Protein AF-A0A967K3K4-F1 (afdb_monomer_lite)

Structure (mmCIF, N/CA/C/O backbone):
data_AF-A0A967K3K4-F1
#
_entry.id   AF-A0A967K3K4-F1
#
loop_
_atom_site.group_PDB
_atom_site.id
_atom_site.type_symbol
_atom_site.label_atom_id
_atom_site.label_alt_id
_atom_site.label_comp_id
_atom_site.label_asym_id
_atom_site.label_entity_id
_atom_site.label_seq_id
_atom_site.pdbx_PDB_ins_code
_atom_site.Cartn_x
_atom_site.Cartn_y
_atom_site.Cartn_z
_atom_site.occupancy
_atom_site.B_iso_or_equiv
_atom_site.auth_seq_id
_atom_site.auth_comp_id
_atom_site.auth_asym_id
_atom_site.auth_atom_id
_atom_site.pdbx_PDB_model_num
ATOM 1 N N . MET A 1 1 ? -19.265 27.961 59.900 1.00 59.34 1 MET A N 1
ATOM 2 C CA . MET A 1 1 ? -19.741 27.502 58.570 1.00 59.34 1 MET A CA 1
ATOM 3 C C . MET A 1 1 ? -18.994 28.106 57.372 1.00 59.34 1 MET A C 1
ATOM 5 O O . MET A 1 1 ? -18.658 27.351 56.474 1.00 59.34 1 MET A O 1
ATOM 9 N N . ARG A 1 2 ? -18.654 29.409 57.334 1.00 62.19 2 ARG A N 1
ATOM 10 C CA . ARG A 1 2 ? -17.978 30.040 56.168 1.00 62.19 2 ARG A CA 1
ATOM 11 C C . ARG A 1 2 ? -16.604 29.465 55.762 1.00 62.19 2 ARG A C 1
ATOM 13 O O . ARG A 1 2 ? -16.285 29.492 54.579 1.00 62.19 2 ARG A O 1
ATOM 20 N N . LYS A 1 3 ? -15.789 28.961 56.701 1.00 65.38 3 LYS A N 1
ATOM 21 C CA . LYS A 1 3 ? -14.462 28.385 56.381 1.00 65.38 3 LYS A CA 1
ATOM 22 C C . LYS A 1 3 ? -14.560 27.073 55.590 1.00 65.38 3 LYS A C 1
ATOM 24 O O . LYS A 1 3 ? -13.828 26.906 54.624 1.00 65.38 3 LYS A O 1
ATOM 29 N N . ASN A 1 4 ? -15.511 26.206 55.936 1.00 75.56 4 ASN A N 1
ATOM 30 C CA . ASN A 1 4 ? -15.677 24.908 55.270 1.00 75.56 4 ASN A CA 1
ATOM 31 C C . ASN A 1 4 ? -16.223 25.071 53.846 1.00 75.56 4 ASN A C 1
ATOM 33 O O . ASN A 1 4 ? -15.827 24.334 52.955 1.00 75.56 4 ASN A O 1
ATOM 37 N N . PHE A 1 5 ? -17.059 26.088 53.610 1.00 79.62 5 PHE A N 1
ATOM 38 C CA . PHE A 1 5 ? -17.599 26.376 52.280 1.00 79.62 5 PHE A CA 1
ATOM 39 C C . PHE A 1 5 ? -16.513 26.764 51.270 1.00 79.62 5 PHE A C 1
ATOM 41 O O . PHE A 1 5 ? -16.538 26.294 50.139 1.00 79.62 5 PHE A O 1
ATOM 48 N N . LYS A 1 6 ? -15.522 27.571 51.683 1.00 81.44 6 LYS A N 1
ATOM 49 C CA . LYS A 1 6 ? -14.391 27.914 50.809 1.00 81.44 6 LYS A CA 1
ATOM 50 C C . LYS A 1 6 ? -13.585 26.675 50.436 1.00 81.44 6 LYS A C 1
ATOM 52 O O . LYS A 1 6 ? -13.331 26.484 49.263 1.00 81.44 6 LYS A O 1
ATOM 57 N N . ILE A 1 7 ? -13.256 25.823 51.408 1.00 86.38 7 ILE A N 1
ATOM 58 C CA . ILE A 1 7 ? -12.482 24.593 51.172 1.00 86.38 7 ILE A CA 1
ATOM 59 C C . ILE A 1 7 ? -13.212 23.659 50.198 1.00 86.38 7 ILE A C 1
ATOM 61 O O . ILE A 1 7 ? -12.603 23.162 49.256 1.00 86.38 7 ILE A O 1
ATOM 65 N N . ILE A 1 8 ? -14.521 23.472 50.390 1.00 85.69 8 ILE A N 1
ATOM 66 C CA . ILE A 1 8 ? -15.354 22.643 49.511 1.00 85.69 8 ILE A CA 1
ATOM 67 C C . ILE A 1 8 ? -15.387 23.221 48.089 1.00 85.69 8 ILE A C 1
ATOM 69 O O . ILE A 1 8 ? -15.202 22.480 47.128 1.00 85.69 8 ILE A O 1
ATOM 73 N N . LEU A 1 9 ? -15.554 24.540 47.943 1.00 88.25 9 LEU A N 1
ATOM 74 C CA . LEU A 1 9 ? -15.588 25.196 46.635 1.00 88.25 9 LEU A CA 1
ATOM 75 C C . LEU A 1 9 ? -14.245 25.091 45.895 1.00 88.25 9 LEU A C 1
ATOM 77 O O . LEU A 1 9 ? -14.236 24.815 44.698 1.00 88.25 9 LEU A O 1
ATOM 81 N N . THR A 1 10 ? -13.114 25.263 46.589 1.00 88.56 10 THR A N 1
ATOM 82 C CA . THR A 1 10 ? -11.788 25.114 45.970 1.00 88.56 10 THR A CA 1
ATOM 83 C C . THR A 1 10 ? -11.524 23.672 45.541 1.00 88.56 10 THR A C 1
ATOM 85 O O . THR A 1 10 ? -10.972 23.451 44.468 1.00 88.56 10 THR A O 1
ATOM 88 N N . ALA A 1 11 ? -11.940 22.691 46.350 1.00 87.50 11 ALA A N 1
ATOM 89 C CA . ALA A 1 11 ? -11.799 21.275 46.018 1.00 87.50 11 ALA A CA 1
ATOM 90 C C . ALA A 1 11 ? -12.642 20.885 44.793 1.00 87.50 11 ALA A C 1
ATOM 92 O O . ALA A 1 11 ? -12.148 20.193 43.907 1.00 87.50 11 ALA A O 1
ATOM 93 N N . LEU A 1 12 ? -13.879 21.384 44.703 1.00 89.81 12 LEU A N 1
ATOM 94 C CA . LEU A 1 12 ? -14.736 21.203 43.529 1.00 89.81 12 LEU A CA 1
ATOM 95 C C . LEU A 1 12 ? -14.129 21.846 42.281 1.00 89.81 12 LEU A C 1
ATOM 97 O O . LEU A 1 12 ? -14.054 21.190 41.253 1.00 89.81 12 LEU A O 1
ATOM 101 N N . ALA A 1 13 ? -13.635 23.084 42.369 1.00 87.56 13 ALA A N 1
ATOM 102 C CA . ALA A 1 13 ? -12.997 23.751 41.234 1.00 87.56 13 ALA A CA 1
ATOM 103 C C . ALA A 1 13 ? -11.746 23.002 40.740 1.00 87.56 13 ALA A C 1
ATOM 105 O O . ALA A 1 13 ? -11.561 22.852 39.534 1.00 87.56 13 ALA A O 1
ATOM 106 N N . ALA A 1 14 ? -10.917 22.494 41.658 1.00 87.00 14 ALA A N 1
ATOM 107 C CA . ALA A 1 14 ? -9.744 21.694 41.316 1.00 87.00 14 ALA A CA 1
ATOM 108 C C . ALA A 1 14 ? -10.124 20.352 40.670 1.00 87.00 14 ALA A C 1
ATOM 110 O O . ALA A 1 14 ? -9.506 19.958 39.686 1.00 87.00 14 ALA A O 1
ATOM 111 N N . LEU A 1 15 ? -11.162 19.678 41.176 1.00 89.62 15 LEU A N 1
ATOM 112 C CA . LEU A 1 15 ? -11.666 18.432 40.598 1.00 89.62 15 LEU A CA 1
ATOM 113 C C . LEU A 1 15 ? -12.247 18.654 39.195 1.00 89.62 15 LEU A C 1
ATOM 115 O O . LEU A 1 15 ? -11.955 17.882 38.287 1.00 89.62 15 LEU A O 1
ATOM 119 N N . SER A 1 16 ? -13.012 19.729 38.992 1.00 86.38 16 SER A N 1
ATOM 120 C CA . SER A 1 16 ? -13.532 20.109 37.675 1.00 86.38 16 SER A CA 1
ATOM 121 C C . SER A 1 16 ? -12.409 20.398 36.683 1.00 86.38 16 SER A C 1
ATOM 123 O O . SER A 1 16 ? -12.482 19.965 35.536 1.00 86.38 16 SER A O 1
ATOM 125 N N . LEU A 1 17 ? -11.361 21.105 37.123 1.00 82.44 17 LEU A N 1
ATOM 126 C CA . LEU A 1 17 ? -10.195 21.387 36.291 1.00 82.44 17 LEU A CA 1
ATOM 127 C C . LEU A 1 17 ? -9.458 20.095 35.928 1.00 82.44 17 LEU A C 1
ATOM 129 O O . LEU A 1 17 ? -9.108 19.923 34.768 1.00 82.44 17 LEU A O 1
ATOM 133 N N . LEU A 1 18 ? -9.293 19.177 36.888 1.00 81.81 18 LEU A N 1
ATOM 134 C CA . LEU A 1 18 ? -8.675 17.868 36.675 1.00 81.81 18 LEU A CA 1
ATOM 135 C C . LEU A 1 18 ? -9.453 17.053 35.630 1.00 81.81 18 LEU A C 1
ATOM 137 O O . LEU A 1 18 ? -8.866 16.586 34.656 1.00 81.81 18 LEU A O 1
ATOM 141 N N . ILE A 1 19 ? -10.775 16.934 35.790 1.00 76.25 19 ILE A N 1
ATOM 142 C CA . ILE A 1 19 ? -11.654 16.232 34.843 1.00 76.25 19 ILE A CA 1
ATOM 143 C C . ILE A 1 19 ? -11.567 16.871 33.453 1.00 76.25 19 ILE A C 1
ATOM 145 O O . ILE A 1 19 ? -11.459 16.153 32.464 1.00 76.25 19 ILE A O 1
ATOM 149 N N . LEU A 1 20 ? -11.557 18.204 33.367 1.00 71.38 20 LEU A N 1
ATOM 150 C CA . LEU A 1 20 ? -11.421 18.918 32.098 1.00 71.38 20 LEU A CA 1
ATOM 151 C C . LEU A 1 20 ? -10.053 18.667 31.448 1.00 71.38 20 LEU A C 1
ATOM 153 O O . LEU A 1 20 ? -9.991 18.416 30.249 1.00 71.38 20 LEU A O 1
ATOM 157 N N . THR A 1 21 ? -8.961 18.682 32.218 1.00 64.75 21 THR A N 1
ATOM 158 C CA . THR A 1 21 ? -7.630 18.345 31.695 1.00 64.75 21 THR A CA 1
ATOM 159 C C . THR A 1 21 ? -7.550 16.902 31.213 1.00 64.75 21 THR A C 1
ATOM 161 O O . THR A 1 21 ? -7.000 16.680 30.143 1.00 64.75 21 THR A O 1
ATOM 164 N N . PHE A 1 22 ? -8.147 15.939 31.925 1.00 60.28 22 PHE A N 1
ATOM 165 C CA . PHE A 1 22 ? -8.221 14.549 31.465 1.00 60.28 22 PHE A CA 1
ATOM 166 C C . PHE A 1 22 ? -9.076 14.406 30.206 1.00 60.28 22 PHE A C 1
ATOM 168 O O . PHE A 1 22 ? -8.652 13.730 29.278 1.00 60.28 22 PHE A O 1
ATOM 175 N N . ALA A 1 23 ? -10.228 15.076 30.132 1.00 59.78 23 ALA A N 1
ATOM 176 C CA . ALA A 1 23 ? -11.069 15.057 28.940 1.00 59.78 23 ALA A CA 1
ATOM 177 C C . ALA A 1 23 ? -10.320 15.622 27.722 1.00 59.78 23 ALA A C 1
ATOM 179 O O . ALA A 1 23 ? -10.314 14.991 26.675 1.00 59.78 23 ALA A O 1
ATOM 180 N N . ILE A 1 24 ? -9.624 16.755 27.869 1.00 57.91 24 ILE A N 1
ATOM 181 C CA . ILE A 1 24 ? -8.891 17.395 26.765 1.00 57.91 24 ILE A CA 1
ATOM 182 C C . ILE A 1 24 ? -7.644 16.592 26.360 1.00 57.91 24 ILE A C 1
ATOM 184 O O . ILE A 1 24 ? -7.407 16.428 25.166 1.00 57.91 24 ILE A O 1
ATOM 188 N N . TYR A 1 25 ? -6.859 16.075 27.314 1.00 51.91 25 TYR A N 1
ATOM 189 C CA . TYR A 1 25 ? -5.672 15.266 26.999 1.00 51.91 25 TYR A CA 1
ATOM 190 C C . TYR A 1 25 ? -6.033 13.878 26.451 1.00 51.91 25 TYR A C 1
ATOM 192 O O . TYR A 1 25 ? -5.360 13.400 25.543 1.00 51.91 25 TYR A O 1
ATOM 200 N N . SER A 1 26 ? -7.123 13.255 26.918 1.00 51.12 26 SER A N 1
ATOM 201 C CA . SER A 1 26 ? -7.554 11.944 26.402 1.00 51.12 26 SER A CA 1
ATOM 202 C C . SER A 1 26 ? -8.074 11.990 24.965 1.00 51.12 26 SER A C 1
ATOM 204 O O . SER A 1 26 ? -8.126 10.958 24.308 1.00 51.12 26 SER A O 1
ATOM 206 N N . CYS A 1 27 ? -8.434 13.169 24.449 1.00 53.56 27 CYS A N 1
ATOM 207 C CA . CYS A 1 27 ? -8.952 13.294 23.089 1.00 53.56 27 CYS A CA 1
ATOM 208 C C . CYS A 1 27 ? -7.869 13.285 21.998 1.00 53.56 27 CYS A C 1
ATOM 210 O O . CYS A 1 27 ? -8.249 13.324 20.832 1.00 53.56 27 CYS A O 1
ATOM 212 N N . CYS A 1 28 ? -6.565 13.309 22.323 1.00 58.38 28 CYS A N 1
ATOM 213 C CA . CYS A 1 28 ? -5.550 13.662 21.317 1.00 58.38 28 CYS A CA 1
ATOM 214 C C . CYS A 1 28 ? -4.257 12.825 21.288 1.00 58.38 28 CYS A C 1
ATOM 216 O O . CYS A 1 28 ? -3.478 12.994 20.354 1.00 58.38 28 CYS A O 1
ATOM 218 N N . GLU A 1 29 ? -4.000 11.921 22.243 1.00 55.62 29 GLU A N 1
ATOM 219 C CA . GLU A 1 29 ? -2.807 11.048 22.152 1.00 55.62 29 GLU A CA 1
ATOM 220 C C . GLU A 1 29 ? -2.945 9.966 21.063 1.00 55.62 29 GLU A C 1
ATOM 222 O O . GLU A 1 29 ? -1.946 9.555 20.472 1.00 55.62 29 GLU A O 1
ATOM 227 N N . ASP A 1 30 ? -4.182 9.599 20.711 1.00 62.59 30 ASP A N 1
ATOM 228 C CA . ASP A 1 30 ? -4.493 8.562 19.719 1.00 62.59 30 ASP A CA 1
ATOM 229 C C . ASP A 1 30 ? -5.085 9.115 18.413 1.00 62.59 30 ASP A C 1
ATOM 231 O O . ASP A 1 30 ? -5.677 8.372 17.629 1.00 62.59 30 ASP A O 1
ATOM 235 N N . CYS A 1 31 ? -4.943 10.415 18.141 1.00 69.31 31 CYS A N 1
ATOM 236 C CA . CYS A 1 31 ? -5.400 10.952 16.864 1.00 69.31 31 CYS A CA 1
ATOM 237 C C . CYS A 1 31 ? -4.543 10.415 15.705 1.00 69.31 31 CYS A C 1
ATOM 239 O O . CYS A 1 31 ? -3.318 10.332 15.826 1.00 69.31 31 CYS A O 1
ATOM 241 N N . PRO A 1 32 ? -5.145 10.106 14.545 1.00 72.19 32 PRO A N 1
ATOM 242 C CA . PRO A 1 32 ? -4.380 9.790 13.350 1.00 72.19 32 PRO A CA 1
ATOM 243 C C . PRO A 1 32 ? -3.583 11.024 12.905 1.00 72.19 32 PRO A C 1
ATOM 245 O O . PRO A 1 32 ? -4.131 11.994 12.386 1.00 72.19 32 PRO A O 1
ATOM 248 N N . ILE A 1 33 ? -2.270 10.989 13.118 1.00 78.44 33 ILE A N 1
ATOM 249 C CA . ILE A 1 33 ? -1.319 11.978 12.606 1.00 78.44 33 ILE A CA 1
ATOM 250 C C . ILE A 1 33 ? -0.593 11.305 11.450 1.00 78.44 33 ILE A C 1
ATOM 252 O O . ILE A 1 33 ? 0.464 10.719 11.650 1.00 78.44 33 ILE A O 1
ATOM 256 N N . GLY A 1 34 ? -1.158 11.299 10.246 1.00 74.56 34 GLY A N 1
ATOM 257 C CA . GLY A 1 34 ? -0.510 10.574 9.160 1.00 74.56 34 GLY A CA 1
ATOM 258 C C . GLY A 1 34 ? -1.283 10.485 7.858 1.00 74.56 34 GLY A C 1
ATOM 259 O O . GLY A 1 34 ? -2.310 11.145 7.690 1.00 74.56 34 GLY A O 1
ATOM 260 N N . PRO A 1 35 ? -0.758 9.694 6.907 1.00 76.88 35 PRO A N 1
ATOM 261 C CA . PRO A 1 35 ? -1.435 9.404 5.660 1.00 76.88 35 PRO A CA 1
ATOM 262 C C . PRO A 1 35 ? -2.837 8.854 5.907 1.00 76.88 35 PRO A C 1
ATOM 264 O O . PRO A 1 35 ? -3.042 7.900 6.660 1.00 76.88 35 PRO A O 1
ATOM 267 N N . VAL A 1 36 ? -3.792 9.467 5.222 1.00 78.62 36 VAL A N 1
ATOM 268 C CA . VAL A 1 36 ? -5.186 9.044 5.173 1.00 78.62 36 VAL A CA 1
ATOM 269 C C . VAL A 1 36 ? -5.424 8.418 3.807 1.00 78.62 36 VAL A C 1
ATOM 271 O O . VAL A 1 36 ? -4.905 8.902 2.795 1.00 78.62 36 VAL A O 1
ATOM 274 N N . GLN A 1 37 ? -6.194 7.335 3.770 1.00 82.56 37 GLN A N 1
ATOM 275 C CA . GLN A 1 37 ? -6.649 6.732 2.525 1.00 82.56 37 GLN A CA 1
ATOM 276 C C . GLN A 1 37 ? -7.287 7.808 1.632 1.00 82.56 37 GLN A C 1
ATOM 278 O O . GLN A 1 37 ? -8.204 8.517 2.039 1.00 82.56 37 GLN A O 1
ATOM 283 N N . SER A 1 38 ? -6.814 7.924 0.390 1.00 71.31 38 SER A N 1
ATOM 284 C CA . SER A 1 38 ? -7.228 9.019 -0.503 1.00 71.31 38 SER A CA 1
ATOM 285 C C . SER A 1 38 ? -8.720 9.009 -0.869 1.00 71.31 38 SER A C 1
ATOM 287 O O . SER A 1 38 ? -9.260 10.036 -1.284 1.00 71.31 38 SER A O 1
ATOM 289 N N . ARG A 1 39 ? -9.389 7.856 -0.747 1.00 76.62 39 ARG A N 1
ATOM 290 C CA . ARG A 1 39 ? -10.807 7.668 -1.068 1.00 76.62 39 ARG A CA 1
ATOM 291 C C . ARG A 1 39 ? -11.447 6.709 -0.066 1.00 76.62 39 ARG A C 1
ATOM 293 O O . ARG A 1 39 ? -11.032 5.557 -0.058 1.00 76.62 39 ARG A O 1
ATOM 300 N N . PRO A 1 40 ? -12.456 7.130 0.716 1.00 80.25 40 PRO A N 1
ATOM 301 C CA . PRO A 1 40 ? -13.195 6.225 1.589 1.00 80.25 40 PRO A CA 1
ATOM 302 C C . PRO A 1 40 ? -13.800 5.046 0.818 1.00 80.25 40 PRO A C 1
ATOM 304 O O . PRO A 1 40 ? -14.310 5.206 -0.295 1.00 80.25 40 PRO A O 1
ATOM 307 N N . TYR A 1 41 ? -13.782 3.864 1.424 1.00 84.00 41 TYR A N 1
ATOM 308 C CA . TYR A 1 41 ? -14.389 2.653 0.888 1.00 84.00 41 TYR A CA 1
ATOM 309 C C . TYR A 1 41 ? -15.709 2.350 1.600 1.00 84.00 41 TYR A C 1
ATOM 311 O O . TYR A 1 41 ? -15.705 1.940 2.755 1.00 84.00 41 TYR A O 1
ATOM 319 N N . LYS A 1 42 ? -16.846 2.510 0.906 1.00 87.25 42 LYS A N 1
ATOM 320 C CA . LYS A 1 42 ? -18.193 2.152 1.409 1.00 87.25 42 LYS A CA 1
ATOM 321 C C . LYS A 1 42 ? -18.465 2.618 2.852 1.00 87.25 42 LYS A C 1
ATOM 323 O O . LYS A 1 42 ? -18.883 1.825 3.687 1.00 87.25 42 LYS A O 1
ATOM 328 N N . GLY A 1 43 ? -18.194 3.887 3.140 1.00 89.12 43 GLY A N 1
ATOM 329 C CA . GLY A 1 43 ? -18.401 4.447 4.477 1.00 89.12 43 GLY A CA 1
ATOM 330 C C . GLY A 1 43 ? -17.209 4.286 5.425 1.00 89.12 43 GLY A C 1
ATOM 331 O O . GLY A 1 43 ? -17.217 4.892 6.487 1.00 89.12 43 GLY A O 1
ATOM 332 N N . TRP A 1 44 ? -16.154 3.564 5.039 1.00 92.81 44 TRP A N 1
ATOM 333 C CA . TRP A 1 44 ? -14.938 3.393 5.836 1.00 92.81 44 TRP A CA 1
ATOM 334 C C . TRP A 1 44 ? -13.797 4.273 5.343 1.00 92.81 44 TRP A C 1
ATOM 336 O O . TRP A 1 44 ? -13.555 4.381 4.141 1.00 92.81 44 TRP A O 1
ATOM 346 N N . LEU A 1 45 ? -13.047 4.838 6.279 1.00 92.88 45 LEU A N 1
ATOM 347 C CA . LEU A 1 45 ? -11.797 5.539 6.036 1.00 92.88 45 LEU A CA 1
ATOM 348 C C . LEU A 1 45 ? -10.702 4.918 6.900 1.00 92.88 45 LEU A C 1
ATOM 350 O O . LEU A 1 45 ? -10.892 4.729 8.099 1.00 92.88 45 LEU A O 1
ATOM 354 N N . TYR A 1 46 ? -9.548 4.639 6.300 1.00 94.75 46 TYR A N 1
ATOM 355 C CA . TYR A 1 46 ? -8.379 4.170 7.042 1.00 94.75 46 TYR A CA 1
ATOM 356 C C . TYR A 1 46 ? -7.331 5.270 7.146 1.00 94.75 46 TYR A C 1
ATOM 358 O O . TYR A 1 46 ? -7.094 6.025 6.197 1.00 94.75 46 TYR A O 1
ATOM 366 N N . ALA A 1 47 ? -6.691 5.352 8.304 1.00 93.88 47 ALA A N 1
ATOM 367 C CA . ALA A 1 47 ? -5.637 6.315 8.581 1.00 93.88 47 ALA A CA 1
ATOM 368 C C . ALA A 1 47 ? -4.516 5.660 9.383 1.00 93.88 47 ALA A C 1
ATOM 370 O O . ALA A 1 47 ? -4.727 4.650 10.054 1.00 93.88 47 ALA A O 1
ATOM 371 N N . THR A 1 48 ? -3.322 6.237 9.327 1.00 93.81 48 THR A N 1
ATOM 372 C CA . THR A 1 48 ? -2.196 5.821 10.168 1.00 93.81 48 THR A CA 1
ATOM 373 C C . THR A 1 48 ? -1.743 6.961 11.066 1.00 93.81 48 THR A C 1
ATOM 375 O O . THR A 1 48 ? -2.008 8.133 10.794 1.00 93.81 48 THR A O 1
ATOM 378 N N . ASN A 1 49 ? -1.040 6.618 12.140 1.00 91.00 49 ASN A N 1
ATOM 379 C CA . ASN A 1 49 ? -0.308 7.584 12.945 1.00 91.00 49 ASN A CA 1
ATOM 380 C C . ASN A 1 49 ? 1.198 7.354 12.772 1.00 91.00 49 ASN A C 1
ATOM 382 O O . ASN A 1 49 ? 1.737 6.297 13.102 1.00 91.00 49 ASN A O 1
ATOM 386 N N . ILE A 1 50 ? 1.871 8.370 12.229 1.00 88.88 50 ILE A N 1
ATOM 387 C CA . ILE A 1 50 ? 3.297 8.351 11.893 1.00 88.88 50 ILE A CA 1
ATOM 388 C C . ILE A 1 50 ? 4.212 8.340 13.115 1.00 88.88 50 ILE A C 1
ATOM 390 O O . ILE A 1 50 ? 5.404 8.096 12.968 1.00 88.88 50 ILE A O 1
ATOM 394 N N . GLN A 1 51 ? 3.685 8.656 14.298 1.00 86.12 51 GLN A N 1
ATOM 395 C CA . GLN A 1 51 ? 4.459 8.756 15.533 1.00 86.12 51 GLN A CA 1
ATOM 396 C C . GLN A 1 51 ? 4.506 7.435 16.301 1.00 86.12 51 GLN A C 1
ATOM 398 O O . GLN A 1 51 ? 5.455 7.194 17.041 1.00 86.12 51 GLN A O 1
ATOM 403 N N . ASN A 1 52 ? 3.476 6.597 16.165 1.00 86.69 52 ASN A N 1
ATOM 404 C CA . ASN A 1 52 ? 3.297 5.411 17.006 1.00 86.69 52 ASN A CA 1
ATOM 405 C C . ASN A 1 52 ? 2.829 4.160 16.231 1.00 86.69 52 ASN A C 1
ATOM 407 O O . ASN A 1 52 ? 2.510 3.143 16.849 1.00 86.69 52 ASN A O 1
ATOM 411 N N . ASN A 1 53 ? 2.818 4.215 14.894 1.00 90.75 53 ASN A N 1
ATOM 412 C CA . ASN A 1 53 ? 2.530 3.104 13.981 1.00 90.75 53 ASN A CA 1
ATOM 413 C C . ASN A 1 53 ? 1.154 2.442 14.168 1.00 90.75 53 ASN A C 1
ATOM 415 O O . ASN A 1 53 ? 0.980 1.262 13.835 1.00 90.75 53 ASN A O 1
ATOM 419 N N . TRP A 1 54 ? 0.180 3.183 14.691 1.00 93.50 54 TRP A N 1
ATOM 420 C CA . TRP A 1 54 ? -1.206 2.735 14.745 1.00 93.50 54 TRP A CA 1
ATOM 421 C C . TRP A 1 54 ? -1.887 2.857 13.384 1.00 93.50 54 TRP A C 1
ATOM 423 O O . TRP A 1 54 ? -1.606 3.775 12.608 1.00 93.50 54 TRP A O 1
ATOM 433 N N . VAL A 1 55 ? -2.801 1.927 13.121 1.00 95.00 55 VAL A N 1
ATOM 434 C CA . VAL A 1 55 ? -3.723 1.930 11.984 1.00 95.00 55 VAL A CA 1
ATOM 435 C C . VAL A 1 55 ? -5.134 2.062 12.540 1.00 95.00 55 VAL A C 1
ATOM 437 O O . VAL A 1 55 ? -5.502 1.342 13.465 1.00 95.00 55 VAL A O 1
ATOM 440 N N . TYR A 1 56 ? -5.914 2.977 11.980 1.00 94.44 56 TYR A N 1
ATOM 441 C CA . TYR A 1 56 ? -7.256 3.321 12.434 1.00 94.44 56 TYR A CA 1
ATOM 442 C C . TYR A 1 56 ? -8.266 3.022 11.336 1.00 94.44 56 TYR A C 1
ATOM 444 O O . TYR A 1 56 ? -8.011 3.311 10.164 1.00 94.44 56 TYR A O 1
ATOM 452 N N . LYS A 1 57 ? -9.426 2.507 11.735 1.00 94.69 57 LYS A N 1
ATOM 453 C CA . LYS A 1 57 ? -10.614 2.323 10.906 1.00 94.69 57 LYS A CA 1
ATOM 454 C C . LYS A 1 57 ? -11.708 3.252 11.414 1.00 94.69 57 LYS A C 1
ATOM 456 O O . LYS A 1 57 ? -12.166 3.136 12.550 1.00 94.69 57 LYS A O 1
ATOM 461 N N . ILE A 1 58 ? -12.112 4.184 10.567 1.00 92.94 58 ILE A N 1
ATOM 462 C CA . ILE A 1 58 ? -13.043 5.263 10.887 1.00 92.94 58 ILE A CA 1
ATOM 463 C C . ILE A 1 58 ? -14.316 5.054 10.073 1.00 92.94 58 ILE A C 1
ATOM 465 O O . ILE A 1 58 ? -14.252 4.841 8.860 1.00 92.94 58 ILE A O 1
ATOM 469 N N . ASP A 1 59 ? -15.463 5.125 10.736 1.00 92.50 59 ASP A N 1
ATOM 470 C CA . ASP A 1 59 ? -16.762 5.203 10.078 1.00 92.50 59 ASP A CA 1
ATOM 471 C C . ASP A 1 59 ? -17.043 6.660 9.704 1.00 92.50 59 ASP A C 1
ATOM 473 O O . ASP A 1 59 ? -17.095 7.548 10.556 1.00 92.50 59 ASP A O 1
ATOM 477 N N . THR A 1 60 ? -17.193 6.903 8.407 1.00 91.50 60 THR A N 1
ATOM 478 C CA . THR A 1 60 ? -17.425 8.230 7.828 1.00 91.50 60 THR A CA 1
ATOM 479 C C . THR A 1 60 ? -18.885 8.673 7.878 1.00 91.50 60 THR A C 1
ATOM 481 O O . THR A 1 60 ? -19.145 9.858 7.685 1.00 91.50 60 THR A O 1
ATOM 484 N N . GLU A 1 61 ? -19.840 7.776 8.142 1.00 91.94 61 GLU A N 1
ATOM 485 C CA . GLU A 1 61 ? -21.248 8.150 8.324 1.00 91.94 61 GLU A CA 1
ATOM 486 C C . GLU A 1 61 ? -21.473 8.802 9.691 1.00 91.94 61 GLU A C 1
ATOM 488 O O . GLU A 1 61 ? -22.231 9.767 9.803 1.00 91.94 61 GLU A O 1
ATOM 493 N N . ILE A 1 62 ? -20.789 8.293 10.719 1.00 91.62 62 ILE A N 1
ATOM 494 C CA . ILE A 1 62 ? -20.887 8.778 12.106 1.00 91.62 62 ILE A CA 1
ATOM 495 C C . ILE A 1 62 ? -19.648 9.550 12.581 1.00 91.62 62 ILE A C 1
ATOM 497 O O . ILE A 1 62 ? -19.586 9.929 13.750 1.00 91.62 62 ILE A O 1
ATOM 501 N N . ASP A 1 63 ? -18.669 9.762 11.698 1.00 87.31 63 ASP A N 1
ATOM 502 C CA . ASP A 1 63 ? -17.405 10.467 11.967 1.00 87.31 63 ASP A CA 1
ATOM 503 C C . ASP A 1 63 ? -16.712 9.974 13.251 1.00 87.31 63 ASP A C 1
ATOM 505 O O . ASP A 1 63 ? -16.365 10.743 14.147 1.00 87.31 63 ASP A O 1
ATOM 509 N N . SER A 1 64 ? -16.603 8.650 13.396 1.00 87.50 64 SER A N 1
ATOM 510 C CA . SER A 1 64 ? -16.133 8.022 14.635 1.00 87.50 64 SER A CA 1
ATOM 511 C C . SER A 1 64 ? -15.122 6.913 14.376 1.00 87.50 64 SER A C 1
ATOM 513 O O . SER A 1 64 ? -15.244 6.136 13.428 1.00 87.50 64 SER A O 1
ATOM 515 N N . LEU A 1 65 ? -14.128 6.815 15.263 1.00 91.12 65 LEU A N 1
ATOM 516 C CA . LEU A 1 65 ? -13.216 5.677 15.314 1.00 91.12 65 LEU A CA 1
ATOM 517 C C . LEU A 1 65 ? -14.008 4.410 15.661 1.00 91.12 65 LEU A C 1
ATOM 519 O O . LEU A 1 65 ? -14.671 4.365 16.697 1.00 91.12 65 LEU A O 1
ATOM 523 N N . VAL A 1 66 ? -13.920 3.392 14.808 1.00 92.81 66 VAL A N 1
ATOM 524 C CA . VAL A 1 66 ? -14.584 2.098 15.021 1.00 92.81 66 VAL A CA 1
ATOM 525 C C . VAL A 1 66 ? -13.610 1.044 15.510 1.00 92.81 66 VAL A C 1
ATOM 527 O O . VAL A 1 66 ? -13.970 0.252 16.375 1.00 92.81 66 VAL A O 1
ATOM 530 N N . ASP A 1 67 ? -12.390 1.040 14.976 1.00 94.56 67 ASP A N 1
ATOM 531 C CA . ASP A 1 67 ? -11.364 0.083 15.374 1.00 94.56 67 ASP A CA 1
ATOM 532 C C . ASP A 1 67 ? -9.961 0.657 15.176 1.00 94.56 67 ASP A C 1
ATOM 534 O O . ASP A 1 67 ? -9.752 1.576 14.374 1.00 94.56 67 ASP A O 1
ATOM 538 N N . SER A 1 68 ? -8.988 0.111 15.893 1.00 94.31 68 SER A N 1
ATOM 539 C CA . SER A 1 68 ? -7.585 0.443 15.711 1.00 94.31 68 SER A CA 1
ATOM 540 C C . SER A 1 68 ? -6.673 -0.706 16.119 1.00 94.31 68 SER A C 1
ATOM 542 O O . SER A 1 68 ? -6.949 -1.471 17.040 1.00 94.31 68 SER A O 1
ATOM 544 N N . ILE A 1 69 ? -5.531 -0.802 15.444 1.00 95.94 69 ILE A N 1
ATOM 545 C CA . ILE A 1 69 ? -4.499 -1.780 15.769 1.00 95.94 69 ILE A CA 1
ATOM 546 C C . ILE A 1 69 ? -3.135 -1.105 15.837 1.00 95.94 69 ILE A C 1
ATOM 548 O O . ILE A 1 69 ? -2.754 -0.323 14.959 1.00 95.94 69 ILE A O 1
ATOM 552 N N . ASN A 1 70 ? -2.366 -1.428 16.877 1.00 94.19 70 ASN A N 1
ATOM 553 C CA . ASN A 1 70 ? -0.943 -1.139 16.868 1.00 94.19 70 ASN A CA 1
ATOM 554 C C . ASN A 1 70 ? -0.258 -2.159 15.958 1.00 94.19 70 ASN A C 1
ATOM 556 O O . ASN A 1 70 ? -0.373 -3.364 16.171 1.00 94.19 70 ASN A O 1
ATOM 560 N N . SER A 1 71 ? 0.477 -1.689 14.956 1.00 92.62 71 SER A N 1
ATOM 561 C CA . SER A 1 71 ? 1.147 -2.588 14.014 1.00 92.62 71 SER A CA 1
ATOM 562 C C . SER A 1 71 ? 2.227 -3.480 14.655 1.00 92.62 71 SER A C 1
ATOM 564 O O . SER A 1 71 ? 2.685 -4.424 14.017 1.00 92.62 71 SER A O 1
ATOM 566 N N . GLY A 1 72 ? 2.670 -3.209 15.886 1.00 93.25 72 GLY A N 1
ATOM 567 C CA . GLY A 1 72 ? 3.759 -3.943 16.537 1.00 93.25 72 GLY A CA 1
ATOM 568 C C . GLY A 1 72 ? 5.113 -3.742 15.849 1.00 93.25 72 GLY A C 1
ATOM 569 O O . GLY A 1 72 ? 6.046 -4.506 16.087 1.00 93.25 72 GLY A O 1
ATOM 570 N N . ILE A 1 73 ? 5.210 -2.743 14.968 1.00 92.81 73 ILE A N 1
ATOM 571 C CA . ILE A 1 73 ? 6.428 -2.395 14.242 1.00 92.81 73 ILE A CA 1
ATOM 572 C C . ILE A 1 73 ? 7.257 -1.446 15.103 1.00 92.81 73 ILE A C 1
ATOM 574 O O . ILE A 1 73 ? 6.716 -0.561 15.770 1.00 92.81 73 ILE A O 1
ATOM 578 N N . ASP A 1 74 ? 8.576 -1.626 15.053 1.00 92.06 74 ASP A N 1
ATOM 579 C CA . ASP A 1 74 ? 9.538 -0.768 15.735 1.00 92.06 74 ASP A CA 1
ATOM 580 C C . ASP A 1 74 ? 9.261 0.733 15.461 1.00 92.06 74 ASP A C 1
ATOM 582 O O . ASP A 1 74 ? 9.005 1.109 14.311 1.00 92.06 74 ASP A O 1
ATOM 586 N N . PRO A 1 75 ? 9.323 1.614 16.480 1.00 90.50 75 PRO A N 1
ATOM 587 C CA . PRO A 1 75 ? 9.035 3.044 16.325 1.00 90.50 75 PRO A CA 1
ATOM 588 C C . PRO A 1 75 ? 9.936 3.796 15.334 1.00 90.50 75 PRO A C 1
ATOM 590 O O . PRO A 1 75 ? 9.630 4.928 14.974 1.00 90.50 75 PRO A O 1
ATOM 593 N N . SER A 1 76 ? 11.056 3.211 14.896 1.00 91.75 76 SER A N 1
ATOM 594 C CA . SER A 1 76 ? 11.901 3.780 13.837 1.00 91.75 76 SER A CA 1
ATOM 595 C C . SER A 1 76 ? 11.284 3.691 12.440 1.00 91.75 76 SER A C 1
ATOM 597 O O . SER A 1 76 ? 11.793 4.330 11.515 1.00 91.75 76 SER A O 1
ATOM 599 N N . TYR A 1 77 ? 10.215 2.910 12.270 1.00 94.06 77 TYR A N 1
ATOM 600 C CA . TYR A 1 77 ? 9.439 2.884 11.039 1.00 94.06 77 TYR A CA 1
ATOM 601 C C . TYR A 1 77 ? 8.400 3.992 11.022 1.00 94.06 77 TYR A C 1
ATOM 603 O O . TYR A 1 77 ? 7.853 4.383 12.046 1.00 94.06 77 TYR A O 1
ATOM 611 N N . THR A 1 78 ? 8.098 4.457 9.819 1.00 92.94 78 THR A N 1
ATOM 612 C CA . THR A 1 78 ? 7.044 5.420 9.542 1.00 92.94 78 THR A CA 1
ATOM 613 C C . THR A 1 78 ? 6.072 4.810 8.527 1.00 92.94 78 THR A C 1
ATOM 615 O O . THR A 1 78 ? 6.523 4.324 7.485 1.00 92.94 78 THR A O 1
ATOM 618 N N . PRO A 1 79 ? 4.754 4.803 8.791 1.00 94.19 79 PRO A N 1
ATOM 619 C CA . PRO A 1 79 ? 3.754 4.416 7.809 1.00 94.19 79 PRO A CA 1
ATOM 620 C C . PRO A 1 79 ? 3.667 5.445 6.673 1.00 94.19 79 PRO A C 1
ATOM 622 O O . PRO A 1 79 ? 3.761 6.655 6.888 1.00 94.19 79 PRO A O 1
ATOM 625 N N . GLY A 1 80 ? 3.479 4.960 5.450 1.00 90.56 80 GLY A N 1
ATOM 626 C CA . GLY A 1 80 ? 3.267 5.764 4.249 1.00 90.56 80 GLY A CA 1
ATOM 627 C C . GLY A 1 80 ? 1.820 5.714 3.747 1.00 90.56 80 GLY A C 1
ATOM 628 O O . GLY A 1 80 ? 0.878 5.487 4.502 1.00 90.56 80 GLY A O 1
ATOM 629 N N . SER A 1 81 ? 1.635 5.965 2.449 1.00 88.44 81 SER A N 1
ATOM 630 C CA . SER A 1 81 ? 0.313 6.060 1.817 1.00 88.44 81 SER A CA 1
ATOM 631 C C . SER A 1 81 ? -0.460 4.744 1.854 1.00 88.44 81 SER A C 1
ATOM 633 O O . SER A 1 81 ? 0.034 3.727 1.377 1.00 88.44 81 SER A O 1
ATOM 635 N N . ILE A 1 82 ? -1.694 4.804 2.340 1.00 92.25 82 ILE A N 1
ATOM 636 C CA . ILE A 1 82 ? -2.595 3.661 2.481 1.00 92.25 82 ILE A CA 1
ATOM 637 C C . ILE A 1 82 ? -3.400 3.455 1.197 1.00 92.25 82 ILE A C 1
ATOM 639 O O . ILE A 1 82 ? -3.881 4.432 0.613 1.00 92.25 82 ILE A O 1
ATOM 643 N N . ASP A 1 83 ? -3.624 2.197 0.819 1.00 94.31 83 ASP A N 1
ATOM 644 C CA . ASP A 1 83 ? -4.611 1.836 -0.198 1.00 94.31 83 ASP A CA 1
ATOM 645 C C . ASP A 1 83 ? -5.487 0.655 0.241 1.00 94.31 83 ASP A C 1
ATOM 647 O O . ASP A 1 83 ? -5.076 -0.167 1.061 1.00 94.31 83 ASP A O 1
ATOM 651 N N . VAL A 1 84 ? -6.707 0.578 -0.289 1.00 95.31 84 VAL A N 1
ATOM 652 C CA . VAL A 1 84 ? -7.686 -0.469 0.040 1.00 95.31 84 VAL A CA 1
ATOM 653 C C . VAL A 1 84 ? -8.215 -1.079 -1.245 1.00 95.31 84 VAL A C 1
ATOM 655 O O . VAL A 1 84 ? -8.633 -0.377 -2.163 1.00 95.31 84 VAL A O 1
ATOM 658 N N . SER A 1 85 ? -8.215 -2.404 -1.286 1.00 94.88 85 SER A N 1
ATOM 659 C CA . SER A 1 85 ? -8.797 -3.193 -2.371 1.00 94.88 85 SER A CA 1
ATOM 660 C C . SER A 1 85 ? -10.265 -2.839 -2.633 1.00 94.88 85 SER A C 1
ATOM 662 O O . SER A 1 85 ? -11.023 -2.484 -1.732 1.00 94.88 85 SER A O 1
ATOM 664 N N . GLN A 1 86 ? -10.696 -2.960 -3.890 1.00 90.00 86 GLN A N 1
ATOM 665 C CA . GLN A 1 86 ? -12.050 -2.577 -4.300 1.00 90.00 86 GLN A CA 1
ATOM 666 C C . GLN A 1 86 ? -13.151 -3.440 -3.661 1.00 90.00 86 GLN A C 1
ATOM 668 O O . GLN A 1 86 ? -14.290 -2.995 -3.529 1.00 90.00 86 GLN A O 1
ATOM 673 N N . ASP A 1 87 ? -12.847 -4.680 -3.293 1.00 92.00 87 ASP A N 1
ATOM 674 C CA . ASP A 1 87 ? -13.768 -5.542 -2.551 1.00 92.00 87 ASP A CA 1
ATOM 675 C C . ASP A 1 87 ? -13.770 -5.235 -1.043 1.00 92.00 87 ASP A C 1
ATOM 677 O O . ASP A 1 87 ? -14.718 -5.594 -0.339 1.00 92.00 87 ASP A O 1
ATOM 681 N N . GLY A 1 88 ? -12.796 -4.460 -0.559 1.00 92.50 88 GLY A N 1
ATOM 682 C CA . GLY A 1 88 ? -12.654 -4.083 0.839 1.00 92.50 88 GLY A CA 1
ATOM 683 C C . GLY A 1 88 ? -12.199 -5.224 1.731 1.00 92.50 88 GLY A C 1
ATOM 684 O O . GLY A 1 88 ? -12.493 -5.180 2.927 1.00 92.50 88 GLY A O 1
ATOM 685 N N . HIS A 1 89 ? -11.552 -6.245 1.165 1.00 95.00 89 HIS A N 1
ATOM 686 C CA . HIS A 1 89 ? -10.963 -7.343 1.929 1.00 95.00 89 HIS A CA 1
ATOM 687 C C . HIS A 1 89 ? -9.540 -7.026 2.385 1.00 95.00 89 HIS A C 1
ATOM 689 O O . HIS A 1 89 ? -9.148 -7.410 3.479 1.00 95.00 89 HIS A O 1
ATOM 695 N N . TYR A 1 90 ? -8.790 -6.269 1.591 1.00 97.31 90 TYR A N 1
ATOM 696 C CA . TYR A 1 90 ? -7.381 -5.968 1.832 1.00 97.31 90 TYR A CA 1
ATOM 697 C C . TYR A 1 90 ? -7.123 -4.480 2.026 1.00 97.31 90 TYR A C 1
ATOM 699 O O . TYR A 1 90 ? -7.597 -3.651 1.243 1.00 97.31 90 TYR A O 1
ATOM 707 N N . LEU A 1 91 ? -6.306 -4.178 3.028 1.00 96.81 91 LEU A N 1
ATOM 708 C CA . LEU A 1 91 ? -5.745 -2.869 3.341 1.00 96.81 91 LEU A CA 1
ATOM 709 C C . LEU A 1 91 ? -4.219 -2.975 3.244 1.00 96.81 91 LEU A C 1
ATOM 711 O O . LEU A 1 91 ? -3.616 -3.807 3.915 1.00 96.81 91 LEU A O 1
ATOM 715 N N . ALA A 1 92 ? -3.590 -2.140 2.424 1.00 96.88 92 ALA A N 1
ATOM 716 C CA . ALA A 1 92 ? -2.143 -2.108 2.255 1.00 96.88 92 ALA A CA 1
ATOM 717 C C . ALA A 1 92 ? -1.560 -0.857 2.915 1.00 96.88 92 ALA A C 1
ATOM 719 O O . ALA A 1 92 ? -1.927 0.268 2.566 1.00 96.88 92 ALA A O 1
ATOM 720 N N . VAL A 1 93 ? -0.622 -1.056 3.840 1.00 96.50 93 VAL A N 1
ATOM 721 C CA . VAL A 1 93 ? 0.081 0.019 4.548 1.00 96.50 93 VAL A CA 1
ATOM 722 C C . VAL A 1 93 ? 1.588 -0.153 4.345 1.00 96.50 93 VAL A C 1
ATOM 724 O O . VAL A 1 93 ? 2.164 -1.132 4.823 1.00 96.50 93 VAL A O 1
ATOM 727 N N . PRO A 1 94 ? 2.258 0.758 3.624 1.00 95.69 94 PRO A N 1
ATOM 728 C CA . PRO A 1 94 ? 3.706 0.753 3.521 1.00 95.69 94 PRO A CA 1
ATOM 729 C C . PRO A 1 94 ? 4.328 1.268 4.813 1.00 95.69 94 PRO A C 1
ATOM 731 O O . PRO A 1 94 ? 3.830 2.216 5.409 1.00 95.69 94 PRO A O 1
ATOM 734 N N . TYR A 1 95 ? 5.455 0.691 5.197 1.00 95.31 95 TYR A N 1
ATOM 735 C CA . TYR A 1 95 ? 6.296 1.127 6.301 1.00 95.31 95 TYR A CA 1
ATOM 736 C C . TYR A 1 95 ? 7.719 1.305 5.796 1.00 95.31 95 TYR A C 1
ATOM 738 O O . TYR A 1 95 ? 8.193 0.535 4.960 1.00 95.31 95 TYR A O 1
ATOM 746 N N . TYR A 1 96 ? 8.415 2.318 6.301 1.00 93.31 96 TYR A N 1
ATOM 747 C CA . TYR A 1 96 ? 9.811 2.566 5.957 1.00 93.31 96 TYR A CA 1
ATOM 748 C C . TYR A 1 96 ? 10.599 3.082 7.153 1.00 93.31 96 TYR A C 1
ATOM 750 O O . TYR A 1 96 ? 10.083 3.857 7.950 1.00 93.31 96 TYR A O 1
ATOM 758 N N . SER A 1 97 ? 11.867 2.699 7.245 1.00 93.50 97 SER A N 1
ATOM 759 C CA . SER A 1 97 ? 12.806 3.191 8.246 1.00 93.50 97 SER A CA 1
ATOM 760 C C . SER A 1 97 ? 14.031 3.759 7.539 1.00 93.50 97 SER A C 1
ATOM 762 O O . SER A 1 97 ? 14.798 3.033 6.905 1.00 93.50 97 SER A O 1
ATOM 764 N N . ILE A 1 98 ? 14.219 5.079 7.633 1.00 89.19 98 ILE A N 1
ATOM 765 C CA . ILE A 1 98 ? 15.420 5.743 7.100 1.00 89.19 98 ILE A CA 1
ATOM 766 C C . ILE A 1 98 ? 16.683 5.249 7.827 1.00 89.19 98 ILE A C 1
ATOM 768 O O . ILE A 1 98 ? 17.642 4.908 7.134 1.00 89.19 98 ILE A O 1
ATOM 772 N N . PRO A 1 99 ? 16.713 5.149 9.177 1.00 92.94 99 PRO A N 1
ATOM 773 C CA . PRO A 1 99 ? 17.897 4.669 9.892 1.00 92.94 99 PRO A CA 1
ATOM 774 C C . PRO A 1 99 ? 18.305 3.239 9.526 1.00 92.94 99 PRO A C 1
ATOM 776 O O . PRO A 1 99 ? 19.497 2.944 9.478 1.00 92.94 99 PRO A O 1
ATOM 779 N N . LEU A 1 100 ? 17.332 2.362 9.264 1.00 92.56 100 LEU A N 1
ATOM 780 C CA . LEU A 1 100 ? 17.583 0.956 8.932 1.00 92.56 100 LEU A CA 1
ATOM 781 C C . LEU A 1 100 ? 17.711 0.710 7.422 1.00 92.56 100 LEU A C 1
ATOM 783 O O . LEU A 1 100 ? 18.112 -0.376 7.015 1.00 92.56 100 LEU A O 1
ATOM 787 N N . ASN A 1 101 ? 17.384 1.709 6.592 1.00 89.81 101 ASN A N 1
ATOM 788 C CA . ASN A 1 101 ? 17.225 1.573 5.142 1.00 89.81 101 ASN A CA 1
ATOM 789 C C . ASN A 1 101 ? 16.315 0.389 4.751 1.00 89.81 101 ASN A C 1
ATOM 791 O O . ASN A 1 101 ? 16.532 -0.271 3.733 1.00 89.81 101 ASN A O 1
ATOM 795 N N . ASP A 1 102 ? 15.288 0.138 5.561 1.00 92.38 102 ASP A N 1
ATOM 796 C CA . ASP A 1 102 ? 14.348 -0.966 5.382 1.00 92.38 102 ASP A CA 1
ATOM 797 C C . ASP A 1 102 ? 12.947 -0.443 5.059 1.00 92.38 102 ASP A C 1
ATOM 799 O O . ASP A 1 102 ? 12.589 0.697 5.379 1.00 92.38 102 ASP A O 1
ATOM 803 N N . LYS A 1 103 ? 12.162 -1.261 4.364 1.00 92.56 103 LYS A N 1
ATOM 804 C CA . LYS A 1 103 ? 10.793 -0.954 3.964 1.00 92.56 103 LYS A CA 1
ATOM 805 C C . LYS A 1 103 ? 10.018 -2.232 3.641 1.00 92.56 103 LYS A C 1
ATOM 807 O O . LYS A 1 103 ? 10.559 -3.218 3.134 1.00 92.56 103 LYS A O 1
ATOM 812 N N . PHE A 1 104 ? 8.714 -2.157 3.795 1.00 95.75 104 PHE A N 1
ATOM 813 C CA . PHE A 1 104 ? 7.809 -3.208 3.360 1.00 95.75 104 PHE A CA 1
ATOM 814 C C . PHE A 1 104 ? 6.403 -2.644 3.219 1.00 95.75 104 PHE A C 1
ATOM 816 O O . PHE A 1 104 ? 6.104 -1.553 3.696 1.00 95.75 104 PHE A O 1
ATOM 823 N N . VAL A 1 105 ? 5.528 -3.394 2.566 1.00 96.50 105 VAL A N 1
ATOM 824 C CA . VAL A 1 105 ? 4.086 -3.166 2.592 1.00 96.50 105 VAL A CA 1
ATOM 825 C C . VAL A 1 105 ? 3.466 -4.258 3.436 1.00 96.50 105 VAL A C 1
ATOM 827 O O . VAL A 1 105 ? 3.580 -5.431 3.094 1.00 96.50 105 VAL A O 1
ATOM 830 N N . ARG A 1 106 ? 2.785 -3.878 4.511 1.00 97.62 106 ARG A N 1
ATOM 831 C CA . ARG A 1 106 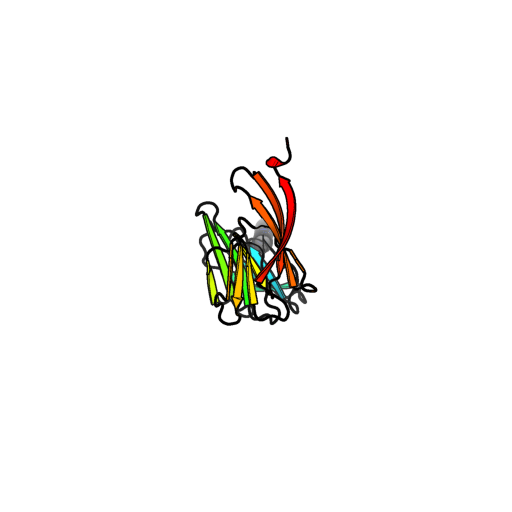? 1.953 -4.795 5.275 1.00 97.62 106 ARG A CA 1
ATOM 832 C C . ARG A 1 106 ? 0.554 -4.830 4.697 1.00 97.62 106 ARG A C 1
ATOM 834 O O . ARG A 1 106 ? -0.057 -3.784 4.473 1.00 97.62 106 ARG A O 1
ATOM 841 N N . ILE A 1 107 ? 0.051 -6.034 4.489 1.00 98.00 107 ILE A N 1
ATOM 842 C CA . ILE A 1 107 ? -1.330 -6.286 4.120 1.00 98.00 107 ILE A CA 1
ATOM 843 C C . ILE A 1 107 ? -2.096 -6.706 5.365 1.00 98.00 107 ILE A C 1
ATOM 845 O O . ILE A 1 107 ? -1.689 -7.626 6.077 1.00 98.00 107 ILE A O 1
ATOM 849 N N . TYR A 1 108 ? -3.224 -6.049 5.580 1.00 98.00 108 TYR A N 1
ATOM 850 C CA . TYR A 1 108 ? -4.195 -6.361 6.612 1.00 98.00 108 TYR A CA 1
ATOM 851 C C . TYR A 1 108 ? -5.496 -6.857 5.985 1.00 98.00 108 TYR A C 1
ATOM 853 O O . TYR A 1 108 ? -5.851 -6.438 4.876 1.00 98.00 108 TYR A O 1
ATOM 861 N N . ASP A 1 109 ? -6.238 -7.681 6.721 1.00 97.62 109 ASP A N 1
ATOM 862 C CA . ASP A 1 109 ? -7.674 -7.809 6.506 1.00 97.62 109 ASP A CA 1
ATOM 863 C C . ASP A 1 109 ? -8.310 -6.460 6.853 1.00 97.62 109 ASP A C 1
ATOM 865 O O . ASP A 1 109 ? -8.163 -5.950 7.962 1.00 97.62 109 ASP A O 1
ATOM 869 N N . ALA A 1 110 ? -8.973 -5.824 5.893 1.00 95.81 110 ALA A N 1
ATOM 870 C CA . ALA A 1 110 ? -9.502 -4.479 6.102 1.00 95.81 110 ALA A CA 1
ATOM 871 C C . ALA A 1 110 ? -10.679 -4.461 7.098 1.00 95.81 110 ALA A C 1
ATOM 873 O O . ALA A 1 110 ? -10.999 -3.416 7.668 1.00 95.81 110 ALA A O 1
ATOM 874 N N . GLN A 1 111 ? -11.342 -5.598 7.332 1.00 94.25 111 GLN A N 1
ATOM 875 C CA . GLN A 1 111 ? -12.465 -5.668 8.256 1.00 94.25 111 GLN A CA 1
ATOM 876 C C . GLN A 1 111 ? -12.016 -5.844 9.699 1.00 94.25 111 GLN A C 1
ATOM 878 O O . GLN A 1 111 ? -12.493 -5.076 10.536 1.00 94.25 111 GLN A O 1
ATOM 883 N N . SER A 1 112 ? -11.130 -6.804 9.963 1.00 96.06 112 SER A N 1
ATOM 884 C CA . SER A 1 112 ? -10.639 -7.147 11.304 1.00 96.06 112 SER A CA 1
ATOM 885 C C . SER A 1 112 ? -9.324 -6.467 11.687 1.00 96.06 112 SER A C 1
ATOM 887 O O . SER A 1 112 ? -8.903 -6.584 12.833 1.00 96.06 112 SER A O 1
ATOM 889 N N . LEU A 1 113 ? -8.653 -5.803 10.739 1.00 96.31 113 LEU A N 1
ATOM 890 C CA . LEU A 1 113 ? -7.292 -5.274 10.885 1.00 96.31 113 LEU A CA 1
ATOM 891 C C . LEU A 1 113 ? -6.250 -6.343 11.265 1.00 96.31 113 LEU A C 1
ATOM 893 O O . LEU A 1 113 ? -5.156 -6.009 11.719 1.00 96.31 113 LEU A O 1
ATOM 897 N N . GLU A 1 114 ? -6.544 -7.628 11.055 1.00 97.00 114 GLU A N 1
ATOM 898 C CA . GLU A 1 114 ? -5.573 -8.703 11.255 1.00 97.00 114 GLU A CA 1
ATOM 899 C C . GLU A 1 114 ? -4.483 -8.658 10.181 1.00 97.00 114 GLU A C 1
ATOM 901 O O . GLU A 1 114 ? -4.743 -8.392 9.008 1.00 97.00 114 GLU A O 1
ATOM 906 N N . ILE A 1 115 ? -3.240 -8.930 10.576 1.00 97.50 115 ILE A N 1
ATOM 907 C CA . ILE A 1 115 ? -2.099 -8.953 9.656 1.00 97.50 115 ILE A CA 1
ATOM 908 C C . ILE A 1 115 ? -2.178 -10.214 8.791 1.00 97.50 115 ILE A C 1
ATOM 910 O O . ILE A 1 115 ? -2.219 -11.324 9.317 1.00 97.50 115 ILE A O 1
ATOM 914 N N . ILE A 1 116 ? -2.132 -10.041 7.469 1.00 97.88 116 ILE A N 1
ATOM 915 C CA . ILE A 1 116 ? -2.127 -11.137 6.492 1.00 97.88 116 ILE A CA 1
ATOM 916 C C . ILE A 1 116 ? -0.694 -11.471 6.070 1.00 97.88 116 ILE A C 1
ATOM 918 O O . ILE A 1 116 ? -0.261 -12.615 6.199 1.00 97.88 116 ILE A O 1
ATOM 922 N N . ILE A 1 117 ? 0.046 -10.490 5.542 1.00 97.62 117 ILE A N 1
ATOM 923 C CA . ILE A 1 117 ? 1.404 -10.696 5.018 1.00 97.62 117 ILE A CA 1
ATOM 924 C C . ILE A 1 117 ? 2.207 -9.392 4.992 1.00 97.62 117 ILE A C 1
ATOM 926 O O . ILE A 1 117 ? 1.648 -8.317 4.781 1.00 97.62 117 ILE A O 1
ATOM 930 N N . ASP A 1 118 ? 3.527 -9.508 5.139 1.00 96.94 118 ASP A N 1
ATOM 931 C CA . ASP A 1 118 ? 4.485 -8.439 4.857 1.00 96.94 118 ASP A CA 1
ATOM 932 C C . ASP A 1 118 ? 5.181 -8.688 3.514 1.00 96.94 118 ASP A C 1
ATOM 934 O O . ASP A 1 118 ? 5.794 -9.732 3.287 1.00 96.94 118 ASP A O 1
ATOM 938 N N . ILE A 1 119 ? 5.098 -7.708 2.616 1.00 95.50 119 ILE A N 1
ATOM 939 C CA . ILE A 1 119 ? 5.721 -7.723 1.294 1.00 95.50 119 ILE A CA 1
ATOM 940 C C . ILE A 1 119 ? 6.945 -6.797 1.327 1.00 95.50 119 ILE A C 1
ATOM 942 O O . ILE A 1 119 ? 6.819 -5.571 1.305 1.00 95.50 119 ILE A O 1
ATOM 946 N N . ALA A 1 120 ? 8.140 -7.383 1.388 1.00 93.12 120 ALA A N 1
ATOM 947 C CA . ALA A 1 120 ? 9.400 -6.654 1.542 1.00 93.12 120 ALA A CA 1
ATOM 948 C C . ALA A 1 120 ? 9.746 -5.760 0.340 1.00 93.12 120 ALA A C 1
ATOM 950 O O . ALA A 1 120 ? 9.406 -6.081 -0.790 1.00 93.12 120 ALA A O 1
ATOM 951 N N . ASP A 1 121 ? 10.510 -4.691 0.571 1.00 85.31 121 ASP A N 1
ATOM 952 C CA . ASP A 1 121 ? 11.181 -3.871 -0.448 1.00 85.31 121 ASP A CA 1
ATOM 953 C C . ASP A 1 121 ? 10.348 -2.863 -1.272 1.00 85.31 121 ASP A C 1
ATOM 955 O O . ASP A 1 121 ? 10.907 -2.184 -2.150 1.00 85.31 121 ASP A O 1
ATOM 959 N N . TYR A 1 122 ? 9.079 -2.629 -0.922 1.00 84.75 122 TYR A N 1
ATOM 960 C CA . TYR A 1 122 ? 8.180 -1.692 -1.622 1.00 84.75 122 TYR A CA 1
ATOM 961 C C . TYR A 1 122 ? 7.734 -0.496 -0.781 1.00 84.75 122 TYR A C 1
ATOM 963 O O . TYR A 1 122 ? 7.869 -0.495 0.438 1.00 84.75 122 TYR A O 1
ATOM 971 N N . PHE A 1 123 ? 7.217 0.540 -1.452 1.00 84.31 123 PHE A N 1
ATOM 972 C CA . PHE A 1 123 ? 6.804 1.781 -0.792 1.00 84.31 123 PHE A CA 1
ATOM 973 C C . PHE A 1 123 ? 5.418 2.279 -1.206 1.00 84.31 123 PHE A C 1
ATOM 975 O O . PHE A 1 123 ? 4.708 2.833 -0.377 1.00 84.31 123 PHE A O 1
ATOM 982 N N . PHE A 1 124 ? 5.007 2.078 -2.460 1.00 92.12 124 PHE A N 1
ATOM 983 C CA . PHE A 1 124 ? 3.689 2.506 -2.928 1.00 92.12 124 PHE A CA 1
ATOM 984 C C . PHE A 1 124 ? 2.846 1.293 -3.343 1.00 92.12 124 PHE A C 1
ATOM 986 O O . PHE A 1 124 ? 3.067 0.764 -4.439 1.00 92.12 124 PHE A O 1
ATOM 993 N N . PRO A 1 125 ? 1.919 0.829 -2.486 1.00 94.50 125 PRO A N 1
ATOM 994 C CA . PRO A 1 125 ? 0.912 -0.144 -2.879 1.00 94.50 125 PRO A CA 1
ATOM 995 C C . PRO A 1 125 ? -0.218 0.527 -3.669 1.00 94.50 125 PRO A C 1
ATOM 997 O O . PRO A 1 125 ? -0.660 1.617 -3.310 1.00 94.50 125 PRO A O 1
ATOM 1000 N N . ILE A 1 126 ? -0.679 -0.123 -4.738 1.00 94.69 126 ILE A N 1
ATOM 1001 C CA . ILE A 1 126 ? -1.865 0.281 -5.505 1.00 94.69 126 ILE A CA 1
ATOM 1002 C C . ILE A 1 126 ? -2.675 -0.962 -5.867 1.00 94.69 126 ILE A C 1
ATOM 1004 O O . ILE A 1 126 ? -2.239 -1.775 -6.688 1.00 94.69 126 ILE A O 1
ATOM 1008 N N . PHE A 1 127 ? -3.865 -1.100 -5.300 1.00 95.25 127 PHE A N 1
ATOM 1009 C CA . PHE A 1 127 ? -4.846 -2.075 -5.752 1.00 95.25 127 PHE A CA 1
ATOM 1010 C C . PHE A 1 127 ? -5.478 -1.605 -7.061 1.00 95.25 127 PHE A C 1
ATOM 1012 O O . PHE A 1 127 ? -5.862 -0.445 -7.211 1.00 95.25 127 PHE A O 1
ATOM 1019 N N . ILE A 1 128 ? -5.586 -2.507 -8.035 1.00 95.25 128 ILE A N 1
ATOM 1020 C CA . ILE A 1 128 ? -6.140 -2.163 -9.344 1.00 95.25 128 ILE A CA 1
ATOM 1021 C C . ILE A 1 128 ? -7.619 -2.530 -9.400 1.00 95.25 128 ILE A C 1
ATOM 1023 O O . ILE A 1 128 ? -7.987 -3.698 -9.370 1.00 95.25 128 ILE A O 1
ATOM 1027 N N . THR A 1 129 ? -8.472 -1.518 -9.540 1.00 90.31 129 THR A N 1
ATOM 1028 C CA . THR A 1 129 ? -9.923 -1.675 -9.697 1.00 90.31 129 THR A CA 1
ATOM 1029 C C . THR A 1 129 ? -10.262 -2.627 -10.849 1.00 90.31 129 THR A C 1
ATOM 1031 O O . THR A 1 129 ? -9.791 -2.456 -11.975 1.00 90.31 129 THR A O 1
ATOM 1034 N N . GLY A 1 130 ? -11.122 -3.610 -10.581 1.00 90.31 130 GLY A N 1
ATOM 1035 C CA . GLY A 1 130 ? -11.583 -4.607 -11.550 1.00 90.31 130 GLY A CA 1
ATOM 1036 C C . GLY A 1 130 ? -10.558 -5.688 -11.892 1.00 90.31 130 GLY A C 1
ATOM 1037 O O . GLY A 1 130 ? -10.849 -6.544 -12.724 1.00 90.31 130 GLY A O 1
ATOM 1038 N N . GLU A 1 131 ? -9.386 -5.672 -11.260 1.00 92.69 131 GLU A N 1
ATOM 1039 C CA . GLU A 1 131 ? -8.331 -6.657 -11.456 1.00 92.69 131 GLU A CA 1
ATOM 1040 C C . GLU A 1 131 ? -7.958 -7.281 -10.105 1.00 92.69 131 GLU A C 1
ATOM 1042 O O . GLU A 1 131 ? -7.864 -6.600 -9.087 1.00 92.69 131 GLU A O 1
ATOM 1047 N N . ASN A 1 132 ? -7.682 -8.584 -10.083 1.00 95.38 132 ASN A N 1
ATOM 1048 C CA . ASN A 1 132 ? -7.233 -9.271 -8.867 1.00 95.38 132 ASN A CA 1
ATOM 1049 C C . ASN A 1 132 ? -5.716 -9.118 -8.691 1.00 95.38 132 ASN A C 1
ATOM 1051 O O . ASN A 1 132 ? -4.996 -10.117 -8.625 1.00 95.38 132 ASN A O 1
ATOM 1055 N N . ILE A 1 133 ? -5.220 -7.876 -8.697 1.00 96.94 133 ILE A N 1
ATOM 1056 C CA . ILE A 1 133 ? -3.791 -7.577 -8.564 1.00 96.94 133 ILE A CA 1
ATOM 1057 C C . ILE A 1 133 ? -3.508 -6.388 -7.642 1.00 96.94 133 ILE A C 1
ATOM 1059 O O . ILE A 1 133 ? -4.275 -5.427 -7.556 1.00 96.94 133 ILE A O 1
ATOM 1063 N N . LEU A 1 134 ? -2.332 -6.441 -7.022 1.00 97.00 134 LEU A N 1
ATOM 1064 C CA . LEU A 1 134 ? -1.688 -5.350 -6.299 1.00 97.00 134 LEU A CA 1
ATOM 1065 C C . LEU A 1 134 ? -0.413 -4.950 -7.050 1.00 97.00 134 LEU A C 1
ATOM 1067 O O . LEU A 1 134 ? 0.436 -5.795 -7.340 1.00 97.00 134 LEU A O 1
ATOM 1071 N N . LEU A 1 135 ? -0.252 -3.661 -7.335 1.00 95.88 135 LEU A N 1
ATOM 1072 C CA . LEU A 1 135 ? 1.024 -3.101 -7.763 1.00 95.88 135 LEU A CA 1
ATOM 1073 C C . LEU A 1 135 ? 1.813 -2.639 -6.542 1.00 95.88 135 LEU A C 1
ATOM 1075 O O . LEU A 1 135 ? 1.293 -1.899 -5.713 1.00 95.88 135 LEU A O 1
ATOM 1079 N N . ALA A 1 136 ? 3.079 -3.029 -6.462 1.00 94.44 136 ALA A N 1
ATOM 1080 C CA . ALA A 1 136 ? 4.013 -2.561 -5.452 1.00 94.44 136 ALA A CA 1
ATOM 1081 C C . ALA A 1 136 ? 5.176 -1.835 -6.144 1.00 94.44 136 ALA A C 1
ATOM 1083 O O . ALA A 1 136 ? 5.903 -2.421 -6.952 1.00 94.44 136 ALA A O 1
ATOM 1084 N N . ILE A 1 137 ? 5.315 -0.533 -5.879 1.00 92.44 137 ILE A N 1
ATOM 1085 C CA . ILE A 1 137 ? 6.204 0.358 -6.638 1.00 92.44 137 ILE A CA 1
ATOM 1086 C C . ILE A 1 137 ? 7.280 0.946 -5.713 1.00 92.44 137 ILE A C 1
ATOM 1088 O O . ILE A 1 137 ? 6.966 1.488 -4.649 1.00 92.44 137 ILE A O 1
ATOM 1092 N N . ARG A 1 138 ? 8.557 0.836 -6.119 1.00 86.50 138 ARG A N 1
ATOM 1093 C CA . ARG A 1 138 ? 9.686 1.628 -5.573 1.00 86.50 138 ARG A CA 1
ATOM 1094 C C . ARG A 1 138 ? 10.920 1.609 -6.465 1.00 86.50 138 ARG A C 1
ATOM 1096 O O . ARG A 1 138 ? 11.340 2.659 -6.896 1.00 86.50 138 ARG A O 1
ATOM 1103 N N . ASN A 1 139 ? 11.547 0.464 -6.713 1.00 85.94 139 ASN A N 1
ATOM 1104 C CA . ASN A 1 139 ? 12.734 0.379 -7.588 1.00 85.94 139 ASN A CA 1
ATOM 1105 C C . ASN A 1 139 ? 12.374 -0.188 -8.969 1.00 85.94 139 ASN A C 1
ATOM 1107 O O . ASN A 1 139 ? 13.197 -0.768 -9.676 1.00 85.94 139 ASN A O 1
ATOM 1111 N N . GLY A 1 140 ? 11.100 -0.057 -9.318 1.00 88.19 140 GLY A N 1
ATOM 1112 C CA . GLY A 1 140 ? 10.450 -0.846 -10.337 1.00 88.19 140 GLY A CA 1
ATOM 1113 C C . GLY A 1 140 ? 8.973 -1.027 -10.028 1.00 88.19 140 GLY A C 1
ATOM 1114 O O . GLY A 1 140 ? 8.465 -0.490 -9.036 1.00 88.19 140 GLY A O 1
ATOM 1115 N N . VAL A 1 141 ? 8.312 -1.800 -10.883 1.00 93.25 141 VAL A N 1
ATOM 1116 C CA . VAL A 1 141 ? 6.908 -2.188 -10.749 1.00 93.25 141 VAL A CA 1
ATOM 1117 C C . VAL A 1 141 ? 6.843 -3.686 -10.519 1.00 93.25 141 VAL A C 1
ATOM 1119 O O . VAL A 1 141 ? 7.325 -4.470 -11.335 1.00 93.25 141 VAL A O 1
ATOM 1122 N N . HIS A 1 142 ? 6.246 -4.078 -9.401 1.00 94.75 142 HIS A N 1
ATOM 1123 C CA . 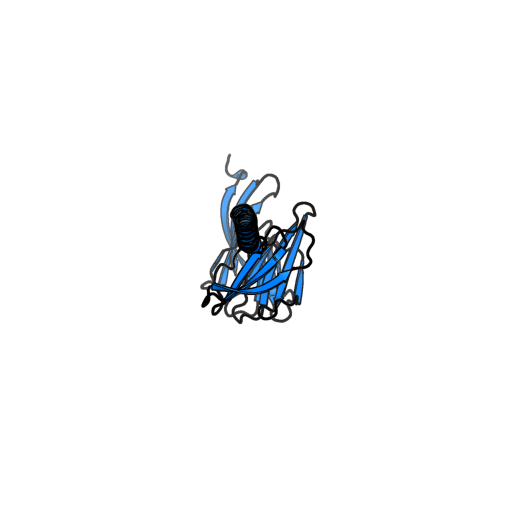HIS A 1 142 ? 6.009 -5.469 -9.052 1.00 94.75 142 HIS A CA 1
ATOM 1124 C C . HIS A 1 142 ? 4.509 -5.705 -9.022 1.00 94.75 142 HIS A C 1
ATOM 1126 O O . HIS A 1 142 ? 3.764 -4.886 -8.489 1.00 94.75 142 HIS A O 1
ATOM 1132 N N . ILE A 1 143 ? 4.070 -6.802 -9.625 1.00 96.12 143 ILE A N 1
ATOM 1133 C CA . ILE A 1 143 ? 2.658 -7.154 -9.739 1.00 96.12 143 ILE A CA 1
ATOM 1134 C C . ILE A 1 143 ? 2.434 -8.420 -8.932 1.00 96.12 143 ILE A C 1
ATOM 1136 O O . ILE A 1 143 ? 3.039 -9.446 -9.236 1.00 96.12 143 ILE A O 1
ATOM 1140 N N . TYR A 1 144 ? 1.554 -8.350 -7.945 1.00 97.44 144 TYR A N 1
ATOM 1141 C CA . TYR A 1 144 ? 1.142 -9.472 -7.112 1.00 97.44 144 TYR A CA 1
ATOM 1142 C C . TYR A 1 144 ? -0.292 -9.873 -7.442 1.00 97.44 144 TYR A C 1
ATOM 1144 O O . TYR A 1 144 ? -1.112 -9.002 -7.734 1.00 97.44 144 TYR A O 1
ATOM 1152 N N . SER A 1 145 ? -0.603 -11.166 -7.407 1.00 96.94 145 SER A N 1
ATOM 1153 C CA . SER A 1 145 ? -1.978 -11.664 -7.497 1.00 96.94 145 SER A CA 1
ATOM 1154 C C . SER A 1 145 ? -2.737 -11.481 -6.185 1.00 96.94 145 SER A C 1
ATOM 1156 O O . SER A 1 145 ? -2.147 -11.419 -5.112 1.00 96.94 145 SER A O 1
ATOM 1158 N N . LEU A 1 146 ? -4.062 -11.428 -6.274 1.00 96.62 146 LEU A N 1
ATOM 1159 C CA . LEU A 1 146 ? -4.981 -11.563 -5.146 1.00 96.62 146 LEU A CA 1
ATOM 1160 C C . LEU A 1 146 ? -5.786 -12.861 -5.310 1.00 96.62 146 LEU A C 1
ATOM 1162 O O . LEU A 1 146 ? -6.133 -13.212 -6.444 1.00 96.62 146 LEU A O 1
ATOM 1166 N N . PRO A 1 147 ? -6.128 -13.565 -4.215 1.00 96.06 147 PRO A N 1
ATOM 1167 C CA . PRO A 1 147 ? -5.923 -13.197 -2.804 1.00 96.06 147 PRO A CA 1
ATOM 1168 C C . PRO A 1 147 ? -4.587 -13.665 -2.196 1.00 96.06 147 PRO A C 1
ATOM 1170 O O . PRO A 1 147 ? -4.338 -13.459 -1.015 1.00 96.06 147 PRO A O 1
ATOM 1173 N N . ASP A 1 148 ? -3.758 -14.361 -2.965 1.00 95.94 148 ASP A N 1
ATOM 1174 C CA . ASP A 1 148 ? -2.608 -15.128 -2.477 1.00 95.94 148 ASP A CA 1
ATOM 1175 C C . ASP A 1 148 ? -1.297 -14.332 -2.396 1.00 95.94 148 ASP A C 1
ATOM 1177 O O . ASP A 1 148 ? -0.325 -14.826 -1.831 1.00 95.94 148 ASP A O 1
ATOM 1181 N N . PHE A 1 149 ? -1.258 -13.111 -2.938 1.00 96.38 149 PHE A N 1
ATOM 1182 C CA . PHE A 1 149 ? -0.073 -12.246 -2.962 1.00 96.38 149 PHE A 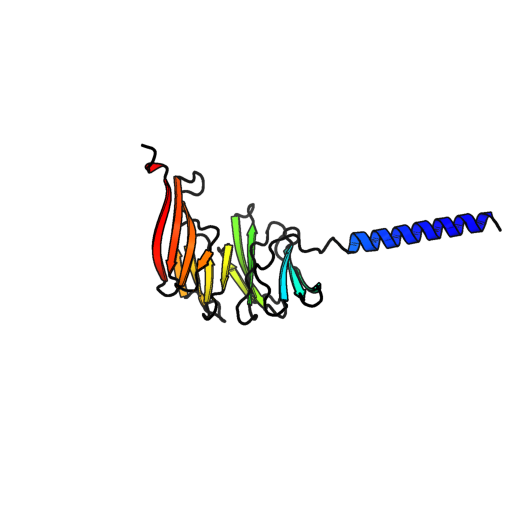CA 1
ATOM 1183 C C . PHE A 1 149 ? 1.152 -12.919 -3.600 1.00 96.38 149 PHE A C 1
ATOM 1185 O O . PHE A 1 149 ? 2.291 -12.677 -3.200 1.00 96.38 149 PHE A O 1
ATOM 1192 N N . THR A 1 150 ? 0.939 -13.738 -4.636 1.00 96.62 150 THR A N 1
ATOM 1193 C CA . THR A 1 150 ? 2.028 -14.340 -5.417 1.00 96.62 150 THR A CA 1
ATOM 1194 C C . THR A 1 150 ? 2.589 -13.324 -6.410 1.00 96.62 150 THR A C 1
ATOM 1196 O O . THR A 1 150 ? 1.845 -12.671 -7.141 1.00 96.62 150 THR A O 1
ATOM 1199 N N . LEU A 1 151 ? 3.917 -13.191 -6.483 1.00 95.94 151 LEU A N 1
ATOM 1200 C CA . LEU A 1 151 ? 4.574 -12.319 -7.460 1.00 95.94 151 LEU A CA 1
ATOM 1201 C C . LEU A 1 151 ? 4.354 -12.847 -8.890 1.00 95.94 151 LEU A C 1
ATOM 1203 O O . LEU A 1 151 ? 4.863 -13.902 -9.264 1.00 95.94 151 LEU A O 1
ATOM 1207 N N . LEU A 1 152 ? 3.632 -12.084 -9.708 1.00 96.38 152 LEU A N 1
ATOM 1208 C CA . LEU A 1 152 ? 3.324 -12.399 -11.105 1.00 96.38 152 LEU A CA 1
ATOM 1209 C C . LEU A 1 152 ? 4.347 -11.834 -12.092 1.00 96.38 152 LEU A C 1
ATOM 1211 O O . LEU A 1 152 ? 4.539 -12.398 -13.171 1.00 96.38 152 LEU A O 1
ATOM 1215 N N . SER A 1 153 ? 4.908 -10.664 -11.784 1.00 95.25 153 SER A N 1
ATOM 1216 C CA . SER A 1 153 ? 5.841 -9.940 -12.651 1.00 95.25 153 SER A CA 1
ATOM 1217 C C . SER A 1 153 ? 6.637 -8.922 -11.851 1.00 95.25 153 SER A C 1
ATOM 1219 O O . SER A 1 153 ? 6.122 -8.345 -10.894 1.00 95.25 153 SER A O 1
ATOM 1221 N N . SER A 1 154 ? 7.864 -8.652 -12.282 1.00 93.75 154 SER A N 1
ATOM 1222 C CA . SER A 1 154 ? 8.700 -7.583 -11.748 1.00 93.75 154 SER A CA 1
ATOM 1223 C C . SER A 1 154 ? 9.500 -6.961 -12.881 1.00 93.75 154 SER A C 1
ATOM 1225 O O . SER A 1 154 ? 10.153 -7.678 -13.635 1.00 93.75 154 SER A O 1
ATOM 1227 N N . ASP A 1 155 ? 9.455 -5.636 -12.972 1.00 91.06 155 ASP A N 1
ATOM 1228 C CA . ASP A 1 155 ? 10.293 -4.853 -13.870 1.00 91.06 155 ASP A CA 1
ATOM 1229 C C . ASP A 1 155 ? 11.092 -3.840 -13.060 1.00 91.06 155 ASP A C 1
ATOM 1231 O O . ASP A 1 155 ? 10.515 -3.011 -12.357 1.00 91.06 155 ASP A O 1
ATOM 1235 N N . SER A 1 156 ? 12.420 -3.881 -13.181 1.00 85.56 156 SER A N 1
ATOM 1236 C CA . SER A 1 156 ? 13.318 -2.900 -12.566 1.00 85.56 156 SER A CA 1
ATOM 1237 C C . SER A 1 156 ? 13.454 -1.684 -13.476 1.00 85.56 156 SER A C 1
ATOM 1239 O O . SER A 1 156 ? 13.875 -1.798 -14.628 1.00 85.56 156 SER A O 1
ATOM 1241 N N . ILE A 1 157 ? 13.064 -0.513 -12.972 1.00 72.62 157 ILE A N 1
ATOM 1242 C CA . ILE A 1 157 ? 12.994 0.735 -13.759 1.00 72.62 157 ILE A CA 1
ATOM 1243 C C . ILE A 1 157 ? 13.746 1.874 -13.044 1.00 72.62 157 ILE A C 1
ATOM 1245 O O . ILE A 1 157 ? 13.787 3.008 -13.516 1.00 72.62 157 ILE A O 1
ATOM 1249 N N . GLY A 1 158 ? 14.407 1.548 -11.929 1.00 77.31 158 GLY A N 1
ATOM 1250 C CA . GLY A 1 158 ? 15.092 2.501 -11.069 1.00 77.31 158 GLY A CA 1
ATOM 1251 C C . GLY A 1 158 ? 14.180 3.110 -9.997 1.00 77.31 158 GLY A C 1
ATOM 1252 O O . GLY A 1 158 ? 13.008 2.732 -9.872 1.00 77.31 158 GLY A O 1
ATOM 1253 N N . PRO A 1 159 ? 14.729 4.028 -9.184 1.00 79.94 159 PRO A N 1
ATOM 1254 C CA . PRO A 1 159 ? 14.013 4.675 -8.094 1.00 79.94 159 PRO A CA 1
ATOM 1255 C C . PRO A 1 159 ? 12.789 5.430 -8.608 1.00 79.94 159 PRO A C 1
ATOM 1257 O O . PRO A 1 159 ? 12.903 6.403 -9.345 1.00 79.94 159 PRO A O 1
ATOM 1260 N N . SER A 1 160 ? 11.630 4.961 -8.184 1.00 79.38 160 SER A N 1
ATOM 1261 C CA . SER A 1 160 ? 10.287 5.335 -8.588 1.00 79.38 160 SER A CA 1
ATOM 1262 C C . SER A 1 160 ? 9.570 5.983 -7.410 1.00 79.38 160 SER A C 1
ATOM 1264 O O . SER A 1 160 ? 9.558 5.456 -6.295 1.00 79.38 160 SER A O 1
ATOM 1266 N N . LEU A 1 161 ? 8.954 7.124 -7.676 1.00 81.19 161 LEU A N 1
ATOM 1267 C CA . LEU A 1 161 ? 8.249 7.967 -6.730 1.00 81.19 161 LEU A CA 1
ATOM 1268 C C . LEU A 1 161 ? 6.860 8.317 -7.270 1.00 81.19 161 LEU A C 1
ATOM 1270 O O . LEU A 1 161 ? 6.658 8.432 -8.480 1.00 81.19 161 LEU A O 1
ATOM 1274 N N . PHE A 1 162 ? 5.924 8.529 -6.343 1.00 82.69 162 PHE A N 1
ATOM 1275 C CA . PHE A 1 162 ? 4.619 9.155 -6.584 1.00 82.69 162 PHE A CA 1
ATOM 1276 C C . PHE A 1 162 ? 3.864 8.591 -7.801 1.00 82.69 162 PHE A C 1
ATOM 1278 O O . PHE A 1 162 ? 3.633 9.309 -8.779 1.00 82.69 162 PHE A O 1
ATOM 1285 N N . PRO A 1 163 ? 3.494 7.301 -7.780 1.00 90.56 163 PRO A N 1
ATOM 1286 C CA . PRO A 1 163 ? 2.748 6.714 -8.879 1.00 90.56 163 PRO A CA 1
ATOM 1287 C C . PRO A 1 163 ? 1.349 7.335 -9.007 1.00 90.56 163 PRO A C 1
ATOM 1289 O O . PRO A 1 163 ? 0.666 7.593 -8.017 1.00 90.56 163 PRO A O 1
ATOM 1292 N N . VAL A 1 164 ? 0.907 7.536 -10.247 1.00 91.12 164 VAL A N 1
ATOM 1293 C CA . VAL A 1 164 ? -0.425 8.038 -10.598 1.00 91.12 164 VAL A CA 1
ATOM 1294 C C . VAL A 1 164 ? -1.112 7.030 -11.510 1.00 91.12 164 VAL A C 1
ATOM 1296 O O . VAL A 1 164 ? -0.678 6.784 -12.638 1.00 91.12 164 VAL A O 1
ATOM 1299 N N . LEU A 1 165 ? -2.207 6.449 -11.026 1.00 92.56 165 LEU A N 1
ATOM 1300 C CA . LEU A 1 165 ? -2.979 5.447 -11.751 1.00 92.56 165 LEU A CA 1
ATOM 1301 C C . LEU A 1 165 ? -3.906 6.094 -12.796 1.00 92.56 165 LEU A C 1
ATOM 1303 O O . LEU A 1 165 ? -4.694 6.989 -12.488 1.00 92.56 165 LEU A O 1
ATOM 1307 N N . TYR A 1 166 ? -3.857 5.591 -14.031 1.00 94.19 166 TYR A N 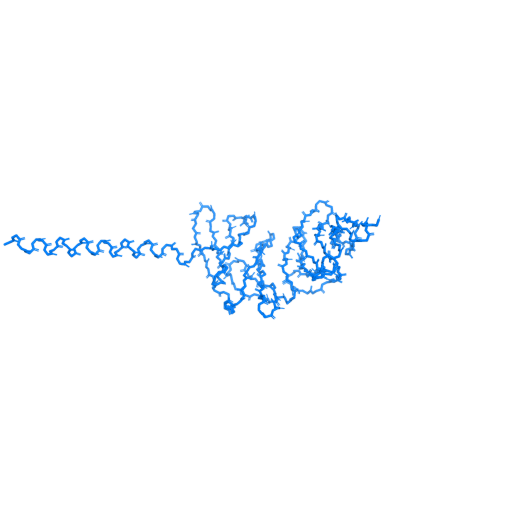1
ATOM 1308 C CA . TYR A 1 166 ? -4.778 5.922 -15.117 1.00 94.19 166 TYR A CA 1
ATOM 1309 C C . TYR A 1 166 ? -5.454 4.660 -15.670 1.00 94.19 166 TYR A C 1
ATOM 1311 O O . TYR A 1 166 ? -5.120 4.138 -16.739 1.00 94.19 166 TYR A O 1
ATOM 1319 N N . GLU A 1 167 ? -6.460 4.190 -14.930 1.00 91.62 167 GLU A N 1
ATOM 1320 C CA . GLU A 1 167 ? -7.152 2.912 -15.160 1.00 91.62 167 GLU A CA 1
ATOM 1321 C C . GLU A 1 167 ? -7.734 2.766 -16.570 1.00 91.62 167 GLU A C 1
ATOM 1323 O O . GLU A 1 167 ? -7.631 1.698 -17.170 1.00 91.62 167 GLU A O 1
ATOM 1328 N N . LYS A 1 168 ? -8.285 3.850 -17.145 1.00 93.38 168 LYS A N 1
ATOM 1329 C CA . LYS A 1 168 ? -8.931 3.832 -18.475 1.00 93.38 168 LYS A CA 1
ATOM 1330 C C . LYS A 1 168 ? -8.010 3.355 -19.599 1.00 93.38 168 LYS A C 1
ATOM 1332 O O . LYS A 1 168 ? -8.505 2.891 -20.620 1.00 93.38 168 LYS A O 1
ATOM 1337 N N . LYS A 1 169 ? -6.693 3.520 -19.442 1.00 95.69 169 LYS A N 1
ATOM 1338 C CA . LYS A 1 169 ? -5.684 3.056 -20.406 1.00 95.69 169 LYS A CA 1
ATOM 1339 C C . LYS A 1 169 ? -4.787 1.955 -19.848 1.00 95.69 169 LYS A C 1
ATOM 1341 O O . LYS A 1 169 ? -3.818 1.594 -20.503 1.00 95.69 169 LYS A O 1
ATOM 1346 N N . HIS A 1 170 ? -5.100 1.449 -18.659 1.00 96.62 170 HIS A N 1
ATOM 1347 C CA . HIS A 1 170 ? -4.294 0.462 -17.949 1.00 96.62 170 HIS A CA 1
ATOM 1348 C C . HIS A 1 170 ? -2.862 0.925 -17.669 1.00 96.62 170 HIS A C 1
ATOM 1350 O O . HIS A 1 170 ? -1.925 0.131 -17.705 1.00 96.62 170 HIS A O 1
ATOM 1356 N N . LEU A 1 171 ? -2.691 2.224 -17.409 1.00 96.50 171 LEU A N 1
ATOM 1357 C CA . LEU A 1 171 ? -1.380 2.823 -17.195 1.00 96.50 171 LEU A CA 1
ATOM 1358 C C . LEU A 1 171 ? -1.184 3.221 -15.739 1.00 96.50 171 LEU A C 1
ATOM 1360 O O . LEU A 1 171 ? -2.101 3.741 -15.107 1.00 96.50 171 LEU A O 1
ATOM 1364 N N . VAL A 1 172 ? 0.044 3.079 -15.253 1.00 94.94 172 VAL A N 1
ATOM 1365 C CA . VAL A 1 172 ? 0.551 3.849 -14.116 1.00 94.94 172 VAL A CA 1
ATOM 1366 C C . VAL A 1 172 ? 1.642 4.776 -14.624 1.00 94.94 172 VAL A C 1
ATOM 1368 O O . VAL A 1 172 ? 2.590 4.339 -15.278 1.00 94.94 172 VAL A O 1
ATOM 1371 N N . TYR A 1 173 ? 1.491 6.063 -14.341 1.00 94.38 173 TYR A N 1
ATOM 1372 C CA . TYR A 1 173 ? 2.529 7.056 -14.558 1.00 94.38 173 TYR A CA 1
ATOM 1373 C C . TYR A 1 173 ? 3.396 7.139 -13.314 1.00 94.38 173 TYR A C 1
ATOM 1375 O O . TYR A 1 173 ? 2.875 7.261 -12.210 1.00 94.38 173 TYR A O 1
ATOM 1383 N N . ILE A 1 174 ? 4.707 7.053 -13.484 1.00 92.56 174 ILE A N 1
ATOM 1384 C CA . ILE A 1 174 ? 5.643 6.940 -12.370 1.00 92.56 174 ILE A CA 1
ATOM 1385 C C . ILE A 1 174 ? 6.766 7.944 -12.585 1.00 92.56 174 ILE A C 1
ATOM 1387 O O . ILE A 1 174 ? 7.423 7.937 -13.631 1.00 92.56 174 ILE A O 1
ATOM 1391 N N . LEU A 1 175 ? 6.960 8.827 -11.605 1.00 89.56 175 LEU A N 1
ATOM 1392 C CA . LEU A 1 175 ? 8.104 9.727 -11.583 1.00 89.56 175 LEU A CA 1
ATOM 1393 C C . LEU A 1 175 ? 9.329 8.927 -11.148 1.00 89.56 175 LEU A C 1
ATOM 1395 O O . LEU A 1 175 ? 9.269 8.174 -10.185 1.00 89.56 175 LEU A O 1
ATOM 1399 N N . SER A 1 176 ? 10.442 9.076 -11.844 1.00 88.50 176 SER A N 1
ATOM 1400 C CA . SER A 1 176 ? 11.650 8.303 -11.596 1.00 88.50 176 SER A CA 1
ATOM 1401 C C . SER A 1 176 ? 12.886 9.169 -11.745 1.00 88.50 176 SER A C 1
ATOM 1403 O O . SER A 1 176 ? 12.857 10.216 -12.393 1.00 88.50 176 SER A O 1
ATOM 1405 N N . MET A 1 177 ? 13.984 8.718 -11.151 1.00 84.50 177 MET A N 1
ATOM 1406 C CA . MET A 1 177 ? 15.268 9.413 -11.197 1.00 84.50 177 MET A CA 1
ATOM 1407 C C . MET A 1 177 ? 16.416 8.473 -11.558 1.00 84.50 177 MET A C 1
ATOM 1409 O O . MET A 1 177 ? 16.392 7.285 -11.240 1.00 84.50 177 MET A O 1
ATOM 1413 N N . VAL A 1 178 ? 17.437 9.017 -12.215 1.00 78.00 178 VAL A N 1
ATOM 1414 C CA . VAL A 1 178 ? 18.725 8.359 -12.457 1.00 78.00 178 VAL A CA 1
ATOM 1415 C C . VAL A 1 178 ? 19.719 8.877 -11.417 1.00 78.00 178 VAL A C 1
ATOM 1417 O O . VAL A 1 178 ? 19.905 10.083 -11.302 1.00 78.00 178 VAL A O 1
ATOM 1420 N N . GLY A 1 179 ? 20.341 7.973 -10.652 1.00 65.50 179 GLY A N 1
ATOM 1421 C CA . GLY A 1 179 ? 21.324 8.315 -9.615 1.00 65.50 179 GLY A CA 1
ATOM 1422 C C . GLY A 1 179 ? 20.694 8.866 -8.327 1.00 65.50 179 GLY A C 1
ATOM 1423 O O . GLY A 1 179 ? 20.361 10.041 -8.240 1.00 65.50 179 GLY A O 1
ATOM 1424 N N . TYR A 1 180 ? 20.575 8.027 -7.289 1.00 62.34 180 TYR A N 1
ATOM 1425 C CA . TYR A 1 180 ? 19.885 8.368 -6.028 1.00 62.34 180 TYR A CA 1
ATOM 1426 C C . TYR A 1 180 ? 20.541 9.528 -5.250 1.00 62.34 180 TYR A C 1
ATOM 1428 O O . TYR A 1 180 ? 19.872 10.202 -4.475 1.00 62.34 180 TYR A O 1
ATOM 1436 N N . THR A 1 181 ? 21.849 9.750 -5.426 1.00 59.97 181 THR A N 1
ATOM 1437 C CA . THR A 1 181 ? 22.627 10.731 -4.647 1.00 59.97 181 THR A CA 1
ATOM 1438 C C . THR A 1 181 ? 22.830 12.066 -5.356 1.00 59.97 181 THR A C 1
ATOM 1440 O O . THR A 1 181 ? 22.976 13.079 -4.682 1.00 59.97 181 THR A O 1
ATOM 1443 N N . ASN A 1 182 ? 22.838 12.069 -6.693 1.00 58.56 182 ASN A N 1
ATOM 1444 C CA . ASN A 1 182 ? 23.164 13.253 -7.494 1.00 58.56 182 ASN A CA 1
ATOM 1445 C C . ASN A 1 182 ? 22.009 13.699 -8.407 1.00 58.56 182 ASN A C 1
ATOM 1447 O O . ASN A 1 182 ? 22.069 14.807 -8.931 1.00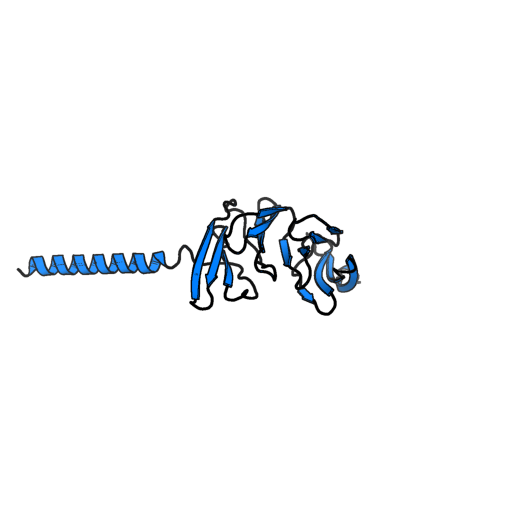 58.56 182 ASN A O 1
ATOM 1451 N N . THR A 1 183 ? 20.947 12.887 -8.556 1.00 64.62 183 THR A N 1
ATOM 1452 C CA . THR A 1 183 ? 19.809 13.122 -9.470 1.00 64.62 183 THR A CA 1
ATOM 1453 C C . THR A 1 183 ? 20.279 13.603 -10.842 1.00 64.62 183 THR A C 1
ATOM 1455 O O . THR A 1 183 ? 20.043 14.740 -11.237 1.00 64.62 183 THR A O 1
ATOM 1458 N N . ASP A 1 184 ? 20.957 12.717 -11.571 1.00 71.88 184 ASP A N 1
ATOM 1459 C CA . ASP A 1 184 ? 21.527 13.019 -12.888 1.00 71.88 184 ASP A CA 1
ATOM 1460 C C . ASP A 1 184 ? 20.428 13.339 -13.910 1.00 71.88 184 ASP A C 1
ATOM 1462 O O . ASP A 1 184 ? 20.601 14.206 -14.768 1.00 71.88 184 ASP A O 1
ATOM 1466 N N . SER A 1 185 ? 19.289 12.650 -13.808 1.00 79.44 185 SER A N 1
ATOM 1467 C CA . SER A 1 185 ? 18.113 12.928 -14.629 1.00 79.44 185 SER A CA 1
ATOM 1468 C C . SER A 1 185 ? 16.829 12.579 -13.872 1.00 79.44 185 SER A C 1
ATOM 1470 O O . SER A 1 185 ? 16.791 11.609 -13.114 1.00 79.44 185 SER A O 1
ATOM 1472 N N . THR A 1 186 ? 15.750 13.321 -14.113 1.00 86.00 186 THR A N 1
ATOM 1473 C CA . THR A 1 186 ? 14.395 13.011 -13.624 1.00 86.00 186 THR A CA 1
ATOM 1474 C C . THR A 1 186 ? 13.467 12.811 -14.817 1.00 86.00 186 THR A C 1
ATOM 1476 O O . THR A 1 186 ? 13.450 13.629 -15.739 1.00 86.00 186 THR A O 1
ATOM 1479 N N . PHE A 1 187 ? 12.682 11.736 -14.810 1.00 87.94 187 PHE A N 1
ATOM 1480 C CA . PHE A 1 187 ? 11.788 11.379 -15.908 1.00 87.94 187 PHE A CA 1
ATOM 1481 C C . PHE A 1 187 ? 10.451 10.827 -15.415 1.00 87.94 187 PHE A C 1
ATOM 1483 O O . PHE A 1 187 ? 10.372 10.181 -14.377 1.00 87.94 187 PHE A O 1
ATOM 1490 N N . LEU A 1 188 ? 9.391 11.046 -16.185 1.00 91.50 188 LEU A N 1
ATOM 1491 C CA . LEU A 1 188 ? 8.131 10.319 -16.069 1.00 91.50 188 LEU A CA 1
ATOM 1492 C C . LEU A 1 188 ? 8.187 9.119 -17.001 1.00 91.50 188 LEU A C 1
ATOM 1494 O O . LEU A 1 188 ? 8.583 9.265 -18.157 1.00 91.50 188 LEU A O 1
ATOM 1498 N N . TYR A 1 189 ? 7.729 7.956 -16.564 1.00 92.44 189 TYR A N 1
ATOM 1499 C CA . TYR A 1 189 ? 7.421 6.866 -17.482 1.00 92.44 189 TYR A CA 1
ATOM 1500 C C . TYR A 1 189 ? 5.996 6.370 -17.288 1.00 92.44 189 TYR A C 1
ATOM 1502 O O . TYR A 1 189 ? 5.417 6.486 -16.211 1.00 92.44 189 TYR A O 1
ATOM 1510 N N . ALA A 1 190 ? 5.424 5.840 -18.364 1.00 95.19 190 ALA A N 1
ATOM 1511 C CA . ALA A 1 190 ? 4.136 5.168 -18.345 1.00 95.19 190 ALA A CA 1
ATOM 1512 C C . ALA A 1 190 ? 4.363 3.658 -18.417 1.00 95.19 190 ALA A C 1
ATOM 1514 O O . ALA A 1 190 ? 5.041 3.170 -19.329 1.00 95.19 190 ALA A O 1
ATOM 1515 N N . TYR A 1 191 ? 3.783 2.930 -17.471 1.00 95.62 191 TYR A N 1
ATOM 1516 C CA . TYR A 1 191 ? 3.819 1.476 -17.399 1.00 95.62 191 TYR A CA 1
ATOM 1517 C C . TYR A 1 191 ? 2.425 0.908 -17.654 1.00 95.62 191 TYR A C 1
ATOM 1519 O O . TYR A 1 191 ? 1.490 1.245 -16.931 1.00 95.62 191 TYR A O 1
ATOM 1527 N N . ASP A 1 192 ? 2.280 0.064 -18.676 1.00 96.62 192 ASP A N 1
ATOM 1528 C CA . ASP A 1 192 ? 1.046 -0.681 -18.927 1.00 96.62 192 ASP A CA 1
ATOM 1529 C C . ASP A 1 192 ? 1.049 -1.942 -18.065 1.00 96.62 192 ASP A C 1
ATOM 1531 O O . ASP A 1 192 ? 1.813 -2.875 -18.324 1.00 96.62 192 ASP A O 1
ATOM 1535 N N . TYR A 1 193 ? 0.211 -1.968 -17.028 1.00 95.06 193 TYR A N 1
ATOM 1536 C CA . TYR A 1 193 ? 0.191 -3.068 -16.062 1.00 95.06 193 TYR A CA 1
ATOM 1537 C C . TYR A 1 193 ? -0.495 -4.334 -16.589 1.00 95.06 193 TYR A C 1
ATOM 1539 O O . TYR A 1 193 ? -0.280 -5.411 -16.037 1.00 95.06 193 TYR A O 1
ATOM 1547 N N . LYS A 1 194 ? -1.273 -4.248 -17.677 1.00 95.06 194 LYS A N 1
ATOM 1548 C CA . LYS A 1 194 ? -1.848 -5.433 -18.334 1.00 95.06 194 LYS A CA 1
ATOM 1549 C C . LYS A 1 194 ? -0.855 -6.080 -19.281 1.00 95.06 194 LYS A C 1
ATOM 1551 O O . LYS A 1 194 ? -0.703 -7.298 -19.284 1.00 95.06 194 LYS A O 1
ATOM 1556 N N . GLN A 1 195 ? -0.169 -5.262 -20.074 1.00 96.12 195 GLN A N 1
ATOM 1557 C CA . GLN A 1 195 ? 0.855 -5.727 -21.010 1.00 96.12 195 GLN A CA 1
ATOM 1558 C C . GLN A 1 195 ? 2.219 -5.940 -20.349 1.00 96.12 195 GLN A C 1
ATOM 1560 O O . GLN A 1 195 ? 3.106 -6.494 -20.995 1.00 96.12 195 GLN A O 1
ATOM 1565 N N . ARG A 1 196 ? 2.375 -5.510 -19.091 1.00 93.81 196 ARG A N 1
ATOM 1566 C CA . ARG A 1 196 ? 3.586 -5.645 -18.270 1.00 93.81 196 ARG A CA 1
ATOM 1567 C C . ARG A 1 196 ? 4.810 -5.048 -18.956 1.00 93.81 196 ARG A C 1
ATOM 1569 O O . ARG A 1 196 ? 5.820 -5.714 -19.159 1.00 93.81 196 ARG A O 1
ATOM 1576 N N . LYS A 1 197 ? 4.675 -3.807 -19.430 1.00 94.19 197 LYS A N 1
ATOM 1577 C CA . LYS A 1 197 ? 5.750 -3.135 -20.168 1.00 94.19 197 LYS A CA 1
ATOM 1578 C C . LYS A 1 197 ? 5.689 -1.619 -20.060 1.00 94.19 197 LYS A C 1
ATOM 1580 O O . LYS A 1 197 ? 4.618 -1.018 -19.977 1.00 94.19 197 LYS A O 1
ATOM 1585 N N . LYS A 1 198 ? 6.856 -0.985 -20.179 1.00 92.12 198 LYS A N 1
ATOM 1586 C CA . LYS A 1 198 ? 6.964 0.465 -20.372 1.00 92.12 198 LYS A CA 1
ATOM 1587 C C . LYS A 1 198 ? 6.448 0.844 -21.762 1.00 92.12 198 LYS A C 1
ATOM 1589 O O . LYS A 1 198 ? 6.882 0.272 -22.760 1.00 92.12 198 LYS A O 1
ATOM 1594 N N . VAL A 1 199 ? 5.555 1.829 -21.828 1.00 94.50 199 VAL A N 1
ATOM 1595 C CA . VAL A 1 199 ? 4.961 2.311 -23.091 1.00 94.50 199 VAL A CA 1
ATOM 1596 C C . VAL A 1 199 ? 5.410 3.719 -23.481 1.00 94.50 199 VAL A C 1
ATOM 1598 O O . VAL A 1 199 ? 5.238 4.115 -24.629 1.00 94.50 199 VAL A O 1
ATOM 1601 N N . GLY A 1 200 ? 6.013 4.474 -22.560 1.00 91.56 200 GLY A N 1
ATOM 1602 C CA . GLY A 1 200 ? 6.540 5.811 -22.833 1.00 91.56 200 GLY A CA 1
ATOM 1603 C C . GLY A 1 200 ? 7.443 6.320 -21.715 1.00 91.56 200 GLY A C 1
ATOM 1604 O O . GLY A 1 200 ? 7.364 5.832 -20.587 1.00 91.56 200 GLY A O 1
ATOM 1605 N N . GLN A 1 201 ? 8.310 7.278 -22.043 1.00 92.19 201 GLN A N 1
ATOM 1606 C CA . GLN A 1 201 ? 9.212 7.945 -21.105 1.00 92.19 201 GLN A CA 1
ATOM 1607 C C . GLN A 1 201 ? 9.470 9.389 -21.553 1.00 92.19 201 GLN A C 1
ATOM 1609 O O . GLN A 1 201 ? 9.701 9.630 -22.737 1.00 92.19 201 GLN A O 1
ATOM 1614 N N . TRP A 1 202 ? 9.448 10.324 -20.606 1.00 91.62 202 TRP A N 1
ATOM 1615 C CA . TRP A 1 202 ? 9.623 11.760 -20.821 1.00 91.62 202 TRP A CA 1
ATOM 1616 C C . TRP A 1 202 ? 10.572 12.321 -19.766 1.00 91.62 202 TRP A C 1
ATOM 1618 O O . TRP A 1 202 ? 10.297 12.204 -18.574 1.00 91.62 202 TRP A O 1
ATOM 1628 N N . PHE A 1 203 ? 11.684 12.914 -20.188 1.00 88.69 203 PHE A N 1
ATOM 1629 C CA . PHE A 1 203 ? 12.656 13.534 -19.287 1.00 88.69 203 PHE A CA 1
ATOM 1630 C C . PHE A 1 203 ? 12.260 14.988 -18.997 1.00 88.69 203 PHE A C 1
ATOM 1632 O O . PHE A 1 203 ? 11.824 15.702 -19.897 1.00 88.69 203 PHE A O 1
ATOM 1639 N N . PHE A 1 204 ? 12.388 15.411 -17.738 1.00 82.62 204 PHE A N 1
ATOM 1640 C CA . PHE A 1 204 ? 12.118 16.790 -17.298 1.00 82.62 204 PHE A CA 1
ATOM 1641 C C . PHE A 1 204 ? 13.390 17.563 -16.969 1.00 82.62 204 PHE A C 1
ATOM 1643 O O . PHE A 1 204 ? 13.434 18.782 -17.087 1.00 82.62 204 PHE A O 1
ATOM 1650 N N . SER A 1 205 ? 14.411 16.845 -16.517 1.00 74.81 205 SER A N 1
ATOM 1651 C CA . SER A 1 205 ? 15.746 17.357 -16.258 1.00 74.81 205 SER A CA 1
ATOM 1652 C C . SER A 1 205 ? 16.701 16.249 -16.654 1.00 74.81 205 SER A C 1
ATOM 1654 O O . SER A 1 205 ? 16.555 15.124 -16.171 1.00 74.81 205 SER A O 1
ATOM 1656 N N . ASP A 1 206 ? 17.619 16.549 -17.562 1.00 70.56 206 ASP A N 1
ATOM 1657 C CA . ASP A 1 206 ? 18.723 15.670 -17.908 1.00 70.56 206 ASP A CA 1
ATOM 1658 C C . ASP A 1 206 ? 20.010 16.489 -17.832 1.00 70.56 206 ASP A C 1
ATOM 1660 O O . ASP A 1 206 ? 20.200 17.439 -18.590 1.00 70.56 206 ASP A O 1
ATOM 1664 N N . SER A 1 207 ? 20.895 16.143 -16.897 1.00 66.56 207 SER A N 1
ATOM 1665 C CA . SER A 1 207 ? 22.217 16.773 -16.767 1.00 66.56 207 SER A CA 1
ATOM 1666 C C . SER A 1 207 ? 23.050 16.684 -18.053 1.00 66.56 207 SER A C 1
ATOM 1668 O O . SER A 1 207 ? 23.989 17.463 -18.233 1.00 66.56 207 SER A O 1
ATOM 1670 N N . LYS A 1 208 ? 22.693 15.778 -18.973 1.00 63.22 208 LYS A N 1
ATOM 1671 C CA . LYS A 1 208 ? 23.318 15.636 -20.293 1.00 63.22 208 LYS A CA 1
ATOM 1672 C C . LYS A 1 208 ? 22.823 16.637 -21.340 1.00 63.22 208 LYS A C 1
ATOM 1674 O O . LYS A 1 208 ? 23.532 16.837 -22.321 1.00 63.2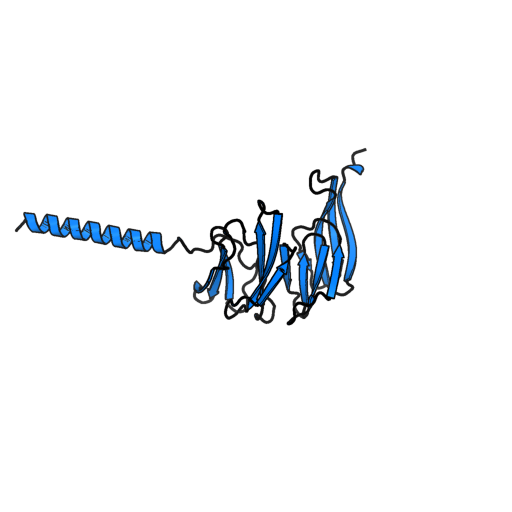2 208 LYS A O 1
ATOM 1679 N N . ASP A 1 209 ? 21.673 17.278 -21.125 1.00 59.25 209 ASP A N 1
ATOM 1680 C CA . ASP A 1 209 ? 21.120 18.290 -22.041 1.00 59.25 209 ASP A CA 1
ATOM 1681 C C . ASP A 1 209 ? 21.694 19.700 -21.786 1.00 59.25 209 ASP A C 1
ATOM 1683 O O . ASP A 1 209 ? 21.468 20.616 -22.572 1.00 59.25 209 ASP A O 1
ATOM 1687 N N . SER A 1 210 ? 22.463 19.891 -20.709 1.00 56.09 210 SER A N 1
ATOM 1688 C CA . SER A 1 210 ? 23.100 21.165 -20.325 1.00 56.09 210 SER A CA 1
ATOM 1689 C C . SER A 1 210 ? 24.446 21.464 -21.023 1.00 56.09 210 SER A C 1
ATOM 1691 O O . SER A 1 210 ? 25.313 22.103 -20.425 1.00 56.09 210 SER A O 1
ATOM 1693 N N . LEU A 1 211 ? 24.639 21.008 -22.267 1.00 47.31 211 LEU A N 1
ATOM 1694 C CA . LEU A 1 211 ? 25.834 21.304 -23.080 1.00 47.31 211 LEU A CA 1
ATOM 1695 C C . LEU A 1 211 ? 25.663 22.549 -23.960 1.00 47.31 211 LEU A C 1
ATOM 1697 O O . LEU A 1 211 ? 24.701 22.589 -24.758 1.00 47.31 211 LEU A O 1
#

Foldseek 3Di:
DVVVVVVVVVVVVVVVVVVVVCVVVVVPPPDQPAAKAPDAQPQWIWGAHQQQGKIFIAGNVVRGTDDMDRPPDDRQKGWHHWDAANVRQWIWIKIAHPVVRWIWIWIARRPPRHTDDTGTDFGDWDHQPPAQWIWGDAQFTWIAGPDVRHTPDTDGDGGWDDWDDDNVQQWIWTWHADDPPPRQWIKIWIARPVVRDTDDMGTPDHVVVPD

pLDDT: mean 86.98, std 11.62, range [47.31, 98.0]

Radius of gyration: 23.34 Å; chains: 1; bounding box: 47×45×82 Å

Secondary structure (DSSP, 8-state):
-HHHHHHHHHHHHHHHHHHHHHHHHHTTTTS--S-B-SS-BTTEEEEE-TTT-EEEEEETTTTEEEEEEE----TT-EE---EE-TTSSEEEEEEEETTTTEEEEEEEETTT--EEEEEET-SEEEE-TTSSEEEEESSEEEEEETTT--EEEEEE-SSEEEEEEEGGGTEEEEEEEE-TTT--EEEEEEEETTTTEEEEEEEEEETTS--

Sequence (211 aa):
MRKNFKIILTALAALSLLILTFAIYSCCEDCPIGPVQSRPYKGWLYATNIQNNWVYKIDTEIDSLVDSINSGIDPSYTPGSIDVSQDGHYLAVPYYSIPLNDKFVRIYDAQSLEIIIDIADYFFPIFITGENILLAIRNGVHIYSLPDFTLLSSDSIGPSLFPVLYEKKHLVYILSMVGYTNTDSTFLYAYDYKQRKKVGQWFFSDSKDSL